Protein 2RJ2 (pdb70)

Foldseek 3Di:
DPDPQVVLVVLWDFQQPPQFCPVPCPQKPPWDAPFNGKDKDFPPVPALRDPPPPPVRTIWIFHEADKTKIKHKGFCVVSPCDLVCCAPVVFKKKKKKKKAFHLVFWKKKKKKKFFAAPVRHGQDIDIDPIDTHDNRGDMDMDMDIDGPSHHGGGMMMIMMIMHTPPSDRDGRIMIIGPIGITGHD

Solvent-accessible surface area: 9242 Å² total; per-residue (Å²): 75,96,104,80,121,81,95,7,52,149,110,102,83,56,15,9,152,11,35,14,1,84,84,92,45,109,22,18,52,95,48,74,97,11,34,59,2,19,84,40,36,125,36,99,78,105,56,66,83,60,19,91,182,53,122,82,3,116,53,12,0,0,0,0,40,78,44,0,70,0,0,9,74,7,56,0,75,80,61,30,2,158,80,114,14,0,35,120,80,35,4,13,0,8,2,48,0,45,16,2,4,81,93,75,10,31,5,53,1,36,2,21,0,80,0,14,15,104,120,137,78,83,66,20,93,44,54,38,26,121,39,80,8,30,155,83,11,27,23,83,71,38,50,55,61,9,107,121,22,20,98,22,0,21,43,0,48,0,44,2,2,0,37,6,66,50,143,113,178,14,81,42,0,0,34,0,0,33,0,9,0,44,0,57,61

Sequence (185 aa):
GSHMFYFLSKRRRNLLRNPCGEEDLEGWSDVEHGGDGWKVEELPGDGNVEFTQDDSVKKYFASSFEWCRKAQVIDLQAEGYWEELLDTTQPAIVVKDWYSGRTDAGSLYELTVRLLSENEDVLAEFATGQVAVPEDGSWMEISHTFIDYGPGVRFVRFEHGGQDSVYWKGWFGARVTNSSVWVEP

Nearest PDB structures (foldseek):
  2rj2-assembly1_A  TM=1.005E+00  e=7.811E-40  Mus musculus
  1umh-assembly1_A  TM=9.886E-01  e=1.968E-37  Mus musculus
  1umi-assembly1_A  TM=9.735E-01  e=2.559E-36  Mus musculus
  2e31-assembly1_A  TM=9.704E-01  e=2.868E-36  Mus musculus
  2e32-assembly2_C  TM=9.827E-01  e=1.307E-34  Mus musculus

B-factor: mean 22.88, std 12.19, range [11.51, 77.81]

CATH classification: 2.60.120.260

Secondary structure (DSSP, 8-state):
--SHHHHHHHH-----S-SSSTTTTTT-EEEEE-TT--EEEETTS-SS----S-TT--EEEE--SS-EEEEEEEETTTTT--HHIIIII--EEEEEEEEE--SSS-EEEEEEEEEEETT--EEEEEE--SEE--TT---EEEEEEE-S--TTEEEEEEEEEEEESS--SSS-S-EEEEEEEEEE-

InterPro domains:
  IPR001810 F-box domain [PF12937] (52-92)
  IPR001810 F-box domain [PS50181] (48-95)
  IPR007397 F-box associated (FBA) domain [PF04300] (118-295)
  IPR007397 F-box associated (FBA) domain [PS51114] (117-297)
  IPR007397 F-box associated (FBA) domain [SM01198] (114-297)
  IPR008979 Galactose-binding-like domain superfamily [SSF49785] (114-297)
  IPR036047 F-box-like domain superfamily [SSF81383] (43-138)
  IPR039752 F-box only protein [PTHR12125] (36-297)

GO terms:
  GO:0005829 cytosol (C, IDA)
  GO:0019005 SCF ubiquitin ligase complex (C, IDA)
  GO:0016567 protein ubiquitination (P, IDA)
  GO:0031146 SCF-dependent proteasomal ubiquitin-dependent protein catabolic process (P, IDA)
  GO:0006516 glycoprotein catabolic process (P, IDA)
  GO:0043197 dendritic spine (C, IDA)
  GO:0036503 ERAD pathway (P, IDA)
  GO:0001540 amyloid-beta binding (F, IDA)
  GO:0030246 carbohydrate binding (F, IDA)
  GO:0031396 regulation of protein ubiquitination (P, IDA)
  GO:0006511 ubiquitin-dependent protein catabolic process (P, IDA)
  GO:0005829 cytosol (C, TAS)
  GO:0005515 protein binding (F, IPI)
  GO:0098978 glutamatergic synapse (C, IDA)
  GO:0098978 glutamatergic synapse (C, IMP)
  GO:0099576 regulation of protein catabolic process at postsynapse, modulating synaptic transmission (P, IDA)
  GO:0099576 regulation of protein catabolic process at postsynapse, modulating synaptic transmission (P, IMP)

Radius of gyration: 17.06 Å; Cα contacts (8 Å, |Δi|>4): 489; chains: 1; bounding box: 38×51×31 Å

Structure (mmCIF, N/CA/C/O backbone):
data_2RJ2
#
_entry.id   2RJ2
#
_cell.length_a   61.760
_cell.length_b   61.760
_cell.length_c   115.000
_cell.angle_alpha   90.00
_cell.angle_beta   90.00
_cell.angle_gamma   120.00
#
_symmetry.space_group_name_H-M   'P 32 2 1'
#
loop_
_entity.id
_entity.type
_entity.pdbx_description
1 polymer 'F-box only protein 2'
2 non-polymer 'NICKEL (II) ION'
3 non-polymer 'CHLORIDE ION'
4 water water
#
loop_
_atom_site.group_PDB
_atom_site.id
_atom_site.type_symbol
_atom_site.label_atom_id
_atom_site.label_alt_id
_atom_site.label_comp_id
_atom_site.label_asym_id
_atom_site.label_entity_id
_atom_site.label_seq_id
_atom_site.pdbx_PDB_ins_code
_atom_site.Cartn_x
_atom_site.Cartn_y
_atom_site.Cartn_z
_atom_site.occupancy
_atom_site.B_iso_or_equiv
_atom_site.auth_seq_id
_atom_site.auth_comp_id
_atom_site.auth_asym_id
_atom_site.auth_atom_id
_atom_site.pdbx_PDB_model_num
ATOM 1 N N . GLY A 1 1 ? -22.628 32.274 -26.687 1.00 16.18 113 GLY A N 1
ATOM 2 C CA . GLY A 1 1 ? -21.821 31.894 -27.897 1.00 16.79 113 GLY A CA 1
ATOM 3 C C . GLY A 1 1 ? -20.338 31.924 -27.563 1.00 17.12 113 GLY A C 1
ATOM 4 O O . GLY A 1 1 ? -19.484 31.710 -28.424 1.00 17.54 113 GLY A O 1
ATOM 5 N N . SER A 1 2 ? -20.072 32.173 -26.288 1.00 17.18 114 SER A N 1
ATOM 6 C CA . SER A 1 2 ? -18.749 32.345 -25.697 1.00 17.16 114 SER A CA 1
ATOM 7 C C . SER A 1 2 ? -18.813 32.304 -24.173 1.00 16.29 114 SER A C 1
ATOM 8 O O . SER A 1 2 ? -17.821 32.256 -23.483 1.00 21.08 114 SER A O 1
ATOM 11 N N . HIS A 1 3 ? -20.019 32.312 -23.671 1.00 15.68 115 HIS A N 1
ATOM 12 C CA . HIS A 1 3 ? -20.222 32.264 -22.223 1.00 15.49 115 HIS A CA 1
ATOM 13 C C . HIS A 1 3 ? -20.358 30.854 -21.695 1.00 15.30 115 HIS A C 1
ATOM 14 O O . HIS A 1 3 ? -20.686 29.905 -22.432 1.00 14.74 115 HIS A O 1
ATOM 21 N N . MET A 1 4 ? -20.075 30.715 -20.408 1.00 14.87 116 MET A N 1
ATOM 22 C CA . MET A 1 4 ? -20.078 29.412 -19.760 1.00 14.80 116 MET A CA 1
ATOM 23 C C . MET A 1 4 ? -21.398 28.670 -19.936 1.00 13.88 116 MET A C 1
ATOM 24 O O . MET A 1 4 ? -21.409 27.463 -20.166 1.00 14.98 116 MET A O 1
ATOM 29 N N . PHE A 1 5 ? -22.512 29.392 -19.861 1.00 14.04 117 PHE A N 1
ATOM 30 C CA . PHE A 1 5 ? -23.820 28.743 -20.044 1.00 14.03 117 PHE A CA 1
ATOM 31 C C . PHE A 1 5 ? -23.897 28.017 -21.404 1.00 13.72 117 PHE A C 1
ATOM 32 O O . PHE A 1 5 ? -24.341 26.874 -21.477 1.00 13.05 117 PHE A O 1
ATOM 40 N N . TYR A 1 6 ? -23.415 28.689 -22.451 1.00 14.73 118 TYR A N 1
ATOM 41 C CA . TYR A 1 6 ? -23.362 28.126 -23.807 1.00 14.33 118 TYR A CA 1
ATOM 42 C C . TYR A 1 6 ? -22.473 26.866 -23.873 1.00 14.15 118 TYR A C 1
ATOM 43 O O . TYR A 1 6 ? -22.869 25.833 -24.438 1.00 13.15 118 TYR A O 1
ATOM 52 N N . PHE A 1 7 ? -21.270 26.957 -23.305 1.00 14.30 119 PHE A N 1
ATOM 53 C CA . PHE A 1 7 ? -20.355 25.811 -23.346 1.00 14.37 119 PHE A CA 1
ATOM 54 C C . PHE A 1 7 ? -20.847 24.608 -22.551 1.00 13.96 119 PHE A C 1
ATOM 55 O O . PHE A 1 7 ? -20.778 23.478 -23.035 1.00 13.52 119 PHE A O 1
ATOM 63 N N . LEU A 1 8 ? -21.316 24.842 -21.321 1.00 14.46 120 LEU A N 1
ATOM 64 C CA . LEU A 1 8 ? -21.885 23.754 -20.529 1.00 14.59 120 LEU A CA 1
ATOM 65 C C . LEU A 1 8 ? -23.087 23.115 -21.244 1.00 14.10 120 LEU A C 1
ATOM 66 O O . LEU A 1 8 ? -23.211 21.898 -21.297 1.00 13.95 120 LEU A O 1
ATOM 71 N N . SER A 1 9 ? -23.921 23.939 -21.879 1.00 13.73 121 SER A N 1
ATOM 72 C CA . SER A 1 9 ? -25.044 23.413 -22.675 1.00 14.07 121 SER A CA 1
ATOM 73 C C . SER A 1 9 ? -24.535 22.528 -23.820 1.00 14.21 121 SER A C 1
ATOM 74 O O . SER A 1 9 ? -25.081 21.437 -24.070 1.00 14.55 121 SER A O 1
ATOM 77 N N . LYS A 1 10 ? -23.468 22.976 -24.486 1.00 13.65 122 LYS A N 1
ATOM 78 C CA . LYS A 1 10 ? -22.946 22.279 -25.648 1.00 14.56 122 LYS A CA 1
ATOM 79 C C . LYS A 1 10 ? -22.272 20.957 -25.270 1.00 14.28 122 LYS A C 1
ATOM 80 O O . LYS A 1 10 ? -22.337 19.991 -26.030 1.00 15.08 122 LYS A O 1
ATOM 86 N N . ARG A 1 11 ? -21.666 20.912 -24.079 1.00 13.85 123 ARG A N 1
ATOM 87 C CA . ARG A 1 11 ? -20.904 19.748 -23.627 1.00 14.77 123 ARG A CA 1
ATOM 88 C C . ARG A 1 11 ? -21.770 18.770 -22.808 1.00 14.77 123 ARG A C 1
ATOM 89 O O . ARG A 1 11 ? -21.281 17.732 -22.320 1.00 15.38 123 ARG A O 1
ATOM 97 N N . ARG A 1 12 ? -23.056 19.094 -22.682 1.00 14.36 124 ARG A N 1
ATOM 98 C CA . ARG A 1 12 ? -23.960 18.214 -21.942 1.00 14.85 124 ARG A CA 1
ATOM 99 C C . ARG A 1 12 ? -24.060 16.889 -22.691 1.00 15.00 124 ARG A C 1
ATOM 100 O O . ARG A 1 12 ? -24.444 16.845 -23.872 1.00 15.09 124 ARG A O 1
ATOM 108 N N . ARG A 1 13 ? -23.710 15.808 -22.010 1.00 15.10 125 ARG A N 1
ATOM 109 C CA . ARG A 1 13 ? -23.820 14.470 -22.572 1.00 16.03 125 ARG A CA 1
ATOM 110 C C . ARG A 1 13 ? -23.874 13.439 -21.443 1.00 15.93 125 ARG A C 1
ATOM 111 O O . ARG A 1 13 ? -23.328 13.651 -20.347 1.00 15.24 125 ARG A O 1
ATOM 119 N N . ASN A 1 14 ? -24.532 12.321 -21.712 1.00 15.62 126 ASN A N 1
ATOM 120 C CA . ASN A 1 14 ? -24.585 11.249 -20.723 1.00 15.50 126 ASN A CA 1
ATOM 121 C C . ASN A 1 14 ? -23.176 10.761 -20.431 1.00 15.14 126 ASN A C 1
ATOM 122 O O . ASN A 1 14 ? -22.427 10.383 -21.356 1.00 15.85 126 ASN A O 1
ATOM 127 N N . LEU A 1 15 ? -22.811 10.762 -19.154 1.00 15.09 127 LEU A N 1
ATOM 128 C CA . LEU A 1 15 ? -21.483 10.329 -18.721 1.00 14.75 127 LEU A CA 1
ATOM 129 C C . LEU A 1 15 ? -21.439 8.859 -18.276 1.00 15.30 127 LEU A C 1
ATOM 130 O O . LEU A 1 15 ? -20.355 8.309 -18.010 1.00 15.41 127 LEU A O 1
ATOM 135 N N . LEU A 1 16 ? -22.613 8.233 -18.175 1.00 15.59 128 LEU A N 1
ATOM 136 C CA . LEU A 1 16 ? -22.683 6.798 -17.895 1.00 16.58 128 LEU A CA 1
ATOM 137 C C . LEU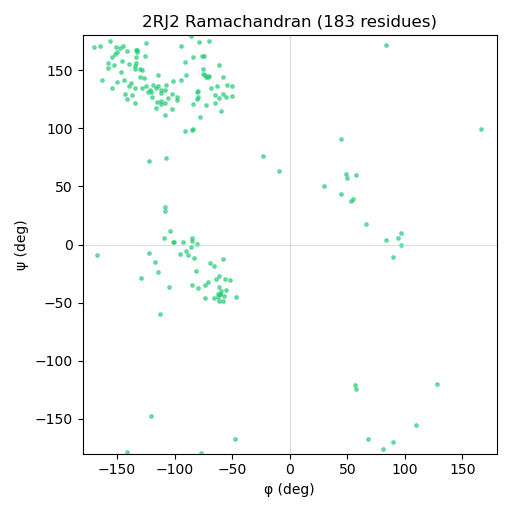 A 1 16 ? -22.446 5.964 -19.156 1.00 17.21 128 LEU A C 1
ATOM 138 O O . LEU A 1 16 ? -23.062 6.224 -20.191 1.00 18.42 128 LEU A O 1
ATOM 143 N N . ARG A 1 17 ? -21.561 4.976 -19.034 1.00 17.86 129 ARG A N 1
ATOM 144 C CA . ARG A 1 17 ? -21.311 3.966 -20.066 1.00 19.89 129 ARG A CA 1
ATOM 145 C C . ARG A 1 17 ? -22.431 2.934 -20.122 1.00 19.58 129 ARG A C 1
ATOM 146 O O . ARG A 1 17 ? -23.012 2.597 -19.083 1.00 19.25 129 ARG A O 1
ATOM 154 N N . ASN A 1 18 ? -22.724 2.427 -21.328 1.00 19.08 130 ASN A N 1
ATOM 155 C CA . ASN A 1 18 ? -23.574 1.240 -21.476 1.00 19.22 130 ASN A CA 1
ATOM 156 C C . ASN A 1 18 ? -24.899 1.347 -20.668 1.00 19.46 130 ASN A C 1
ATOM 157 O O . ASN A 1 18 ? -25.163 0.489 -19.810 1.00 19.61 130 ASN A O 1
ATOM 162 N N . PRO A 1 19 ? -25.718 2.394 -20.920 1.00 19.72 131 PRO A N 1
ATOM 163 C CA . PRO A 1 19 ? -26.907 2.591 -20.061 1.00 19.69 131 PRO A CA 1
ATOM 164 C C . PRO A 1 19 ? -28.018 1.556 -20.214 1.00 20.03 131 PRO A C 1
ATOM 165 O O . PRO A 1 19 ? -28.921 1.515 -19.361 1.00 19.20 131 PRO A O 1
ATOM 169 N N . CYS A 1 20 ? -27.985 0.774 -21.303 1.00 20.14 132 CYS A N 1
ATOM 170 C CA . CYS A 1 20 ? -29.115 -0.096 -21.678 1.00 20.72 132 CYS A CA 1
ATOM 171 C C . CYS A 1 20 ? -28.793 -1.592 -21.805 1.00 21.14 132 CYS A C 1
ATOM 172 O O . CYS A 1 20 ? -29.707 -2.403 -21.989 1.00 21.63 132 CYS A O 1
ATOM 175 N N . GLY A 1 21 ? -27.514 -1.947 -21.723 1.00 21.23 133 GLY A N 1
ATOM 176 C CA . GLY A 1 21 ? -27.081 -3.344 -21.788 1.00 22.07 133 GLY A CA 1
ATOM 177 C C . GLY A 1 21 ? -26.632 -3.780 -23.172 1.00 22.79 133 GLY A C 1
ATOM 178 O O . GLY A 1 21 ? -26.412 -4.977 -23.414 1.00 22.78 133 GLY A O 1
ATOM 179 N N . GLU A 1 22 ? -26.486 -2.815 -24.085 1.00 23.16 134 GLU A N 1
ATOM 180 C CA . GLU A 1 22 ? -25.926 -3.117 -25.414 1.00 24.20 134 GLU A CA 1
ATOM 181 C C . GLU A 1 22 ? -24.539 -3.767 -25.306 1.00 24.33 134 GLU A C 1
ATOM 182 O O . GLU A 1 22 ? -24.155 -4.572 -26.165 1.00 24.75 134 GLU A O 1
ATOM 188 N N . GLU A 1 23 ? -23.805 -3.424 -24.253 1.00 24.23 135 GLU A N 1
ATOM 189 C CA . GLU A 1 23 ? -22.498 -4.014 -23.977 1.00 25.02 135 GLU A CA 1
ATOM 190 C C . GLU A 1 23 ? -22.564 -4.950 -22.773 1.00 24.60 135 GLU A C 1
ATOM 191 O O . GLU A 1 23 ? -21.591 -5.103 -22.031 1.00 24.03 135 GLU A O 1
ATOM 197 N N . ASP A 1 24 ? -23.716 -5.594 -22.601 1.00 25.12 136 ASP A N 1
ATOM 198 C CA . ASP A 1 24 ? -23.952 -6.485 -21.457 1.00 25.90 136 ASP A CA 1
ATOM 199 C C . ASP A 1 24 ? -23.729 -5.726 -20.151 1.00 25.10 136 ASP A C 1
ATOM 200 O O . ASP A 1 24 ? -24.379 -4.714 -19.931 1.00 24.94 136 ASP A O 1
ATOM 205 N N . LEU A 1 25 ? -22.807 -6.183 -19.311 1.00 24.79 137 LEU A N 1
ATOM 206 C CA . LEU A 1 25 ? -22.540 -5.493 -18.043 1.00 24.77 137 LEU A CA 1
ATOM 207 C C . LEU A 1 25 ? -21.242 -4.675 -18.066 1.00 24.88 137 LEU A C 1
ATOM 208 O O . LEU A 1 25 ? -20.755 -4.224 -17.021 1.00 24.34 137 LEU A O 1
ATOM 213 N N . GLU A 1 26 ? -20.681 -4.502 -19.260 1.00 24.53 138 GLU A N 1
ATOM 214 C CA . GLU A 1 26 ? -19.433 -3.763 -19.406 1.00 25.76 138 GLU A CA 1
ATOM 215 C C . GLU A 1 26 ? -19.641 -2.318 -18.967 1.00 24.26 138 GLU A C 1
ATOM 216 O O . GLU A 1 26 ? -20.667 -1.695 -19.284 1.00 23.73 138 GLU A O 1
ATOM 222 N N . GLY A 1 27 ? -18.677 -1.800 -18.218 1.00 24.01 139 GLY A N 1
ATOM 223 C CA . GLY A 1 27 ? -18.753 -0.424 -17.735 1.00 23.20 139 GLY A CA 1
ATOM 224 C C . GLY A 1 27 ? -19.441 -0.300 -16.392 1.00 22.87 139 GLY A C 1
ATOM 225 O O . GLY A 1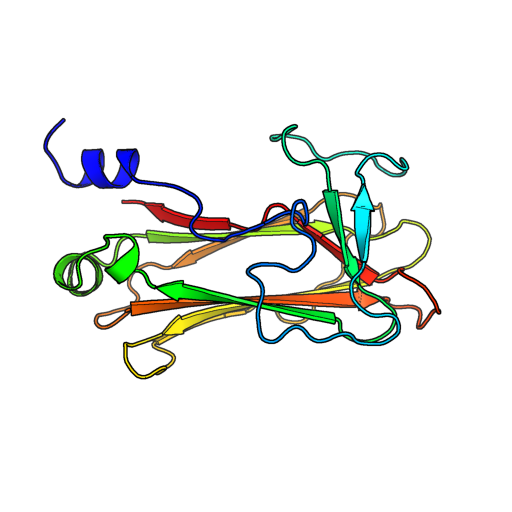 27 ? -19.432 0.768 -15.774 1.00 23.30 139 GLY A O 1
ATOM 226 N N . TRP A 1 28 ? -20.064 -1.384 -15.948 1.00 21.97 140 TRP A N 1
ATOM 227 C CA . TRP A 1 28 ? -20.730 -1.395 -14.645 1.00 21.27 140 TRP A CA 1
ATOM 228 C C . TRP A 1 28 ? -19.849 -2.102 -13.628 1.00 21.88 140 TRP A C 1
ATOM 229 O O . TRP A 1 28 ? -19.191 -3.102 -13.959 1.00 22.31 140 TRP A O 1
ATOM 240 N N . SER A 1 29 ? -19.819 -1.575 -12.404 1.00 21.27 141 SER A N 1
ATOM 241 C CA . SER A 1 29 ? -18.973 -2.105 -11.337 1.00 21.99 141 SER A CA 1
ATOM 242 C C . SER A 1 29 ? -19.805 -2.454 -10.102 1.00 21.94 141 SER A C 1
ATOM 243 O O . SER A 1 29 ? -21.004 -2.139 -10.041 1.00 21.60 141 SER A O 1
ATOM 246 N N . ASP A 1 30 ? -19.164 -3.082 -9.112 1.00 21.79 142 ASP A N 1
ATOM 247 C CA . ASP A 1 30 ? -19.846 -3.581 -7.914 1.00 22.92 142 ASP A CA 1
ATOM 248 C C . ASP A 1 30 ? -21.137 -4.289 -8.316 1.00 23.00 142 ASP A C 1
ATOM 249 O O . ASP A 1 30 ? -22.192 -4.065 -7.717 1.00 22.94 142 ASP A O 1
ATOM 254 N N . VAL A 1 31 ? -21.041 -5.098 -9.371 1.00 22.30 143 VAL A N 1
ATOM 255 C CA . VAL A 1 31 ? -22.209 -5.798 -9.908 1.00 22.80 143 VAL A CA 1
ATOM 256 C C . VAL A 1 31 ? -22.587 -6.920 -8.951 1.00 22.82 143 VAL A C 1
ATOM 257 O O . VAL A 1 31 ? -21.767 -7.813 -8.673 1.00 23.49 143 VAL A O 1
ATOM 261 N N . GLU A 1 32 ? -23.812 -6.859 -8.435 1.00 22.52 144 GLU A N 1
ATOM 262 C CA . GLU A 1 32 ? -24.323 -7.879 -7.520 1.00 22.50 144 GLU A CA 1
ATOM 263 C C . GLU A 1 32 ? -25.438 -8.673 -8.183 1.00 21.90 144 GLU A C 1
ATOM 264 O O . GLU A 1 32 ? -26.438 -8.108 -8.626 1.00 20.83 144 GLU A O 1
ATOM 270 N N . HIS A 1 33 ? -25.246 -9.984 -8.222 1.00 22.25 145 HIS A N 1
ATOM 271 C CA . HIS A 1 33 ? -26.123 -10.895 -8.935 1.00 22.03 145 HIS A CA 1
ATOM 272 C C . HIS A 1 33 ? -27.003 -11.739 -7.982 1.00 22.40 145 HIS A C 1
ATOM 273 O O . HIS A 1 33 ? -26.753 -12.933 -7.790 1.00 23.83 145 HIS A O 1
ATOM 280 N N . GLY A 1 34 ? -28.027 -11.118 -7.400 1.00 21.31 146 GLY A N 1
ATOM 281 C CA . GLY A 1 34 ? -28.953 -11.804 -6.482 1.00 20.10 146 GLY A CA 1
ATOM 282 C C . GLY A 1 34 ? -29.809 -12.789 -7.252 1.00 19.58 146 GLY A C 1
ATOM 283 O O . GLY A 1 34 ? -30.175 -12.543 -8.418 1.00 18.36 146 GLY A O 1
ATOM 284 N N . GLY A 1 35 ? -30.128 -13.914 -6.618 1.00 18.79 147 GLY A N 1
ATOM 285 C CA . GLY A 1 35 ? -30.909 -14.946 -7.310 1.00 18.99 147 GLY A CA 1
ATOM 286 C C . GLY A 1 35 ? -30.228 -15.423 -8.586 1.00 19.03 147 GLY A C 1
ATOM 287 O O . GLY A 1 35 ? -29.068 -15.845 -8.559 1.00 20.01 147 GLY A O 1
ATOM 288 N N . ASP A 1 36 ? -30.931 -15.331 -9.704 1.00 19.10 148 ASP A N 1
ATOM 289 C CA . ASP A 1 36 ? -30.367 -15.723 -11.006 1.00 19.86 148 ASP A CA 1
ATOM 290 C C . ASP A 1 36 ? -29.564 -14.604 -11.673 1.00 19.35 148 ASP A C 1
ATOM 291 O O . ASP A 1 36 ? -29.082 -14.753 -12.804 1.00 19.58 148 ASP A O 1
ATOM 296 N N . GLY A 1 37 ? -29.445 -13.490 -10.968 1.00 19.24 149 GLY A N 1
ATOM 297 C CA . GLY A 1 37 ? -28.600 -12.381 -11.410 1.00 18.63 149 GLY A CA 1
ATOM 298 C C . GLY A 1 37 ? -29.230 -11.479 -12.446 1.00 18.31 149 GLY A C 1
ATOM 299 O O . GLY A 1 37 ? -30.395 -11.639 -12.828 1.00 17.44 149 GLY A O 1
ATOM 300 N N . TRP A 1 38 ? -28.443 -10.515 -12.924 1.00 17.64 150 TRP A N 1
ATOM 301 C CA . TRP A 1 38 ? -28.893 -9.641 -13.985 1.00 17.62 150 TRP A CA 1
ATOM 302 C C . TRP A 1 38 ? -28.929 -10.359 -15.320 1.00 17.76 150 TRP A C 1
ATOM 303 O O . TRP A 1 38 ? -28.074 -11.206 -15.599 1.00 18.62 150 TRP A O 1
ATOM 314 N N . LYS A 1 39 ? -29.902 -9.985 -16.138 1.00 18.18 151 LYS A N 1
ATOM 315 C CA . LYS A 1 39 ? -30.048 -10.505 -17.491 1.00 19.86 151 LYS A CA 1
ATOM 316 C C . LYS A 1 39 ? -30.493 -9.380 -18.418 1.00 20.02 151 LYS A C 1
ATOM 317 O O . LYS A 1 39 ? -31.512 -8.736 -18.170 1.00 20.13 151 LYS A O 1
ATOM 323 N N . VAL A 1 40 ? -29.736 -9.170 -19.494 1.00 20.44 152 VAL A N 1
ATOM 324 C CA . VAL A 1 40 ? -30.107 -8.205 -20.510 1.00 21.75 152 VAL A CA 1
ATOM 325 C C . VAL A 1 40 ? -31.158 -8.834 -21.419 1.00 22.91 152 VAL A C 1
ATOM 326 O O . VAL A 1 40 ? -30.966 -9.949 -21.937 1.00 21.98 152 VAL A O 1
ATOM 330 N N . GLU A 1 41 ? -32.273 -8.136 -21.581 1.00 24.01 153 GLU A N 1
ATOM 331 C CA . GLU A 1 41 ? -33.345 -8.594 -22.475 1.00 26.18 153 GLU A CA 1
ATOM 332 C C . GLU A 1 41 ? -33.676 -7.503 -23.486 1.00 27.94 153 GLU A C 1
ATOM 333 O O . GLU A 1 41 ? -33.310 -6.336 -23.305 1.00 27.36 153 GLU A O 1
ATOM 339 N N . GLU A 1 42 ? -34.345 -7.882 -24.572 1.00 30.62 154 GLU A N 1
ATOM 340 C CA . GLU A 1 42 ? -34.699 -6.917 -25.605 1.00 33.66 154 GLU A CA 1
ATOM 341 C C . GLU A 1 42 ? -36.042 -6.297 -25.326 1.00 35.66 154 GLU A C 1
ATOM 342 O O . GLU A 1 42 ? -36.941 -6.953 -24.793 1.00 35.73 154 GLU A O 1
ATOM 348 N N . LEU A 1 43 ? -36.194 -5.027 -25.687 1.00 38.65 155 LEU A N 1
ATOM 349 C CA . LEU A 1 43 ? -37.515 -4.417 -25.779 1.00 42.03 155 LEU A CA 1
ATOM 350 C C . LEU A 1 43 ? -38.480 -5.316 -26.546 1.00 44.85 155 LEU A C 1
ATOM 351 O O . LEU A 1 43 ? -38.189 -6.487 -26.791 1.00 44.97 155 LEU A O 1
ATOM 356 N N . PRO A 1 44 ? -39.627 -4.761 -26.924 1.00 47.68 156 PRO A N 1
ATOM 357 C CA . PRO A 1 44 ? -40.804 -5.569 -27.259 1.00 49.97 156 PRO A CA 1
ATOM 358 C C . PRO A 1 44 ? -40.825 -7.086 -27.425 1.00 52.29 156 PRO A C 1
ATOM 359 O O . PRO A 1 44 ? -41.189 -7.586 -28.490 1.00 52.93 156 PRO A O 1
ATOM 363 N N . GLY A 1 45 ? -40.539 -7.831 -26.360 1.00 54.54 157 GLY A N 1
ATOM 364 C CA . GLY A 1 45 ? -41.248 -9.081 -26.105 1.00 56.86 157 GLY A CA 1
ATOM 365 C C . GLY A 1 45 ? -42.748 -8.866 -25.981 1.00 59.11 157 GLY A C 1
ATOM 366 O O . GLY A 1 45 ? -43.549 -9.801 -25.994 1.00 77.81 157 GLY A O 1
ATOM 367 N N . ASP A 1 46 ? -43.099 -7.595 -25.859 1.00 61.44 158 ASP A N 1
ATOM 368 C CA . ASP A 1 46 ? -44.466 -7.074 -25.729 1.00 63.14 158 ASP A CA 1
ATOM 369 C C . ASP A 1 46 ? -44.864 -7.003 -24.240 1.00 64.09 158 ASP A C 1
ATOM 370 O O . ASP A 1 46 ? -44.016 -7.151 -23.350 1.00 64.30 158 ASP A O 1
ATOM 375 N N . GLY A 1 47 ? -46.149 -6.744 -23.988 1.00 65.09 159 GLY A N 1
ATOM 376 C CA . GLY A 1 47 ? -46.669 -6.505 -22.639 1.00 66.23 159 GLY A CA 1
ATOM 377 C C . GLY A 1 47 ? -47.466 -5.211 -22.597 1.00 67.02 159 GLY A C 1
ATOM 378 O O . GLY A 1 47 ? -48.467 -5.068 -23.307 1.00 67.08 159 GLY A O 1
ATOM 379 N N . ASN A 1 48 ? -47.024 -4.268 -21.765 1.00 67.79 160 ASN A N 1
ATOM 380 C CA . ASN A 1 48 ? -47.596 -2.915 -21.748 1.00 68.48 160 ASN A CA 1
ATOM 381 C C . ASN A 1 48 ? -47.136 -2.130 -22.981 1.00 68.76 160 ASN A C 1
ATOM 382 O O . ASN A 1 48 ? -47.907 -1.345 -23.553 1.00 68.82 160 ASN A O 1
ATOM 387 N N . VAL A 1 49 ? -45.888 -2.396 -23.388 1.00 69.00 161 VAL A N 1
ATOM 388 C CA . VAL A 1 49 ? -45.175 -1.711 -24.494 1.00 69.12 161 VAL A CA 1
ATOM 389 C C . VAL A 1 49 ? -45.302 -0.181 -24.525 1.00 68.95 161 VAL A C 1
ATOM 390 O O . VAL A 1 49 ? -46.223 0.378 -25.137 1.00 69.08 161 VAL A O 1
ATOM 394 N N . GLU A 1 50 ? -44.361 0.482 -23.858 1.00 68.54 162 GLU A N 1
ATOM 395 C CA . GLU A 1 50 ? -44.308 1.934 -23.881 1.00 68.02 162 GLU A CA 1
ATOM 396 C C . GLU A 1 50 ? -43.070 2.467 -24.606 1.00 67.30 162 GLU A C 1
ATOM 397 O O . GLU A 1 50 ? -43.200 3.166 -25.617 1.00 67.41 162 GLU A O 1
ATOM 403 N N . PHE A 1 51 ? -41.885 2.098 -24.109 1.00 66.13 163 PHE A N 1
ATOM 404 C CA . PHE A 1 51 ? -40.717 3.005 -24.138 1.00 64.90 163 PHE A CA 1
ATOM 405 C C . PHE A 1 51 ? -40.703 4.127 -25.188 1.00 64.22 163 PHE A C 1
ATOM 406 O O . PHE A 1 51 ? -39.993 4.061 -26.203 1.00 64.05 163 PHE A O 1
ATOM 414 N N . THR A 1 52 ? -41.491 5.158 -24.892 1.00 63.23 164 THR A N 1
ATOM 415 C CA . THR A 1 52 ? -41.569 6.373 -25.692 1.00 62.34 164 THR A CA 1
ATOM 416 C C . THR A 1 52 ? -40.470 7.371 -25.290 1.00 61.51 164 THR A C 1
ATOM 417 O O . THR A 1 52 ? -39.680 7.107 -24.377 1.00 61.50 164 THR A O 1
ATOM 421 N N . GLN A 1 53 ? -40.456 8.517 -25.971 1.00 60.34 165 GLN A N 1
ATOM 422 C CA . GLN A 1 53 ? -39.312 9.452 -26.028 1.00 58.99 165 GLN A CA 1
ATOM 423 C C . GLN A 1 53 ? -37.913 8.823 -25.887 1.00 57.79 165 GLN A C 1
ATOM 424 O O . GLN A 1 53 ? -37.095 9.271 -25.078 1.00 57.71 165 GLN A O 1
ATOM 430 N N . ASP A 1 54 ? -37.654 7.787 -26.679 1.00 56.18 166 ASP A N 1
ATOM 431 C CA . ASP A 1 54 ? -36.300 7.484 -27.126 1.00 54.68 166 ASP A CA 1
ATOM 432 C C . ASP A 1 54 ? -36.220 6.086 -27.731 1.00 53.29 166 ASP A C 1
ATOM 433 O O . ASP A 1 54 ? -36.132 5.092 -27.011 1.00 61.92 166 ASP A O 1
ATOM 438 N N . ASP A 1 55 ? -36.250 6.019 -29.058 1.00 51.35 167 ASP A N 1
ATOM 439 C CA . ASP A 1 55 ? -36.382 4.747 -29.758 1.00 49.72 167 ASP A CA 1
ATOM 440 C C . ASP A 1 55 ? -35.030 4.057 -29.907 1.00 47.91 167 ASP A C 1
ATOM 441 O O . ASP A 1 55 ? -34.958 2.885 -30.278 1.00 48.20 167 ASP A O 1
ATOM 446 N N . SER A 1 56 ? -33.961 4.791 -29.616 1.00 45.57 168 SER A N 1
ATOM 447 C CA . SER A 1 56 ? -32.617 4.208 -29.560 1.00 43.05 168 SER A CA 1
ATOM 448 C C . SER A 1 56 ? -32.480 3.196 -28.412 1.00 40.98 168 SER A C 1
ATOM 449 O O . SER A 1 56 ? -31.551 2.380 -28.400 1.00 40.51 168 SER A O 1
ATOM 452 N N . VAL A 1 57 ? -33.400 3.269 -27.448 1.00 38.34 169 VAL A N 1
ATOM 453 C CA . VAL A 1 57 ? -33.430 2.336 -26.313 1.00 35.54 169 VAL A CA 1
ATOM 454 C C . VAL A 1 57 ? -34.043 1.012 -26.778 1.00 33.94 169 VAL A C 1
ATOM 455 O O . VAL A 1 57 ? -35.246 0.939 -27.052 1.00 33.47 169 VAL A O 1
ATOM 459 N N . LYS A 1 58 ? -33.200 -0.017 -26.864 1.00 31.71 170 LYS A N 1
ATOM 460 C CA . LYS A 1 58 ? -33.571 -1.315 -27.443 1.00 30.30 170 LYS A CA 1
ATOM 461 C C . LYS A 1 58 ? -33.561 -2.455 -26.429 1.00 28.44 170 LYS A C 1
ATOM 462 O O . LYS A 1 58 ? -34.185 -3.492 -26.657 1.00 27.86 170 LYS A O 1
ATOM 468 N N . LYS A 1 59 ? -32.798 -2.276 -25.349 1.00 25.49 171 LYS A N 1
ATOM 469 C CA . LYS A 1 59 ? -32.585 -3.322 -24.353 1.00 23.44 171 LYS A CA 1
ATOM 470 C C . LYS A 1 59 ? -32.770 -2.738 -22.950 1.00 21.82 171 LYS A C 1
ATOM 471 O O . LYS A 1 59 ? -32.888 -1.523 -22.791 1.00 20.02 171 LYS A O 1
ATOM 477 N N . TYR A 1 60 ? -32.857 -3.625 -21.961 1.00 20.64 172 TYR A N 1
ATOM 478 C CA . TYR A 1 60 ? -32.941 -3.242 -20.548 1.00 19.03 172 TYR A CA 1
ATOM 479 C C . TYR A 1 60 ? -32.288 -4.356 -19.732 1.00 18.31 172 TYR A C 1
ATOM 480 O O . TYR A 1 60 ? -32.074 -5.472 -20.230 1.00 18.15 172 TYR A O 1
ATOM 489 N N . PHE A 1 61 ? -31.994 -4.066 -18.469 1.00 16.83 173 PHE A N 1
ATOM 490 C CA . PHE A 1 61 ? -31.421 -5.050 -17.569 1.00 16.10 173 PHE A CA 1
ATOM 491 C C . PHE A 1 61 ? -32.551 -5.536 -16.678 1.00 16.11 173 PHE A C 1
ATOM 492 O O . PHE A 1 61 ? -33.243 -4.721 -16.088 1.00 15.99 173 PHE A O 1
ATOM 500 N N . ALA A 1 62 ? -32.710 -6.852 -16.571 1.00 15.46 174 ALA A N 1
ATOM 501 C CA . ALA A 1 62 ? -33.743 -7.431 -15.702 1.00 15.24 174 ALA A CA 1
ATOM 502 C C . ALA A 1 62 ? -33.129 -8.090 -14.473 1.00 14.85 174 ALA A C 1
ATOM 503 O O . ALA A 1 62 ? -32.166 -8.859 -14.573 1.00 14.80 174 ALA A O 1
ATOM 505 N N . SER A 1 63 ? -33.696 -7.782 -13.309 1.00 14.02 175 SER A N 1
ATOM 506 C CA . SER A 1 63 ? -33.272 -8.359 -12.042 1.00 13.66 175 SER A CA 1
ATOM 507 C C . SER A 1 63 ? -34.107 -9.598 -11.661 1.00 13.90 175 SER A C 1
ATOM 508 O O . SER A 1 63 ? -35.098 -9.903 -12.308 1.00 14.11 175 SER A O 1
ATOM 511 N N . SER A 1 64 ? -33.676 -10.293 -10.618 1.00 14.18 176 SER A N 1
ATOM 512 C CA . SER A 1 64 ? -34.203 -11.628 -10.300 1.00 14.16 176 SER A CA 1
ATOM 513 C C . SER A 1 64 ? -34.843 -11.646 -8.894 1.00 13.64 176 SER A C 1
ATOM 514 O O . SER A 1 64 ? -35.424 -10.631 -8.448 1.00 14.36 176 SER A O 1
ATOM 517 N N . PHE A 1 65 ? -34.761 -12.784 -8.205 1.00 13.38 177 PHE A N 1
ATOM 518 C CA . PHE A 1 65 ? -35.581 -13.006 -7.005 1.00 14.47 177 PHE A CA 1
ATOM 519 C C . PHE A 1 65 ? -34.904 -12.555 -5.700 1.00 14.93 177 PHE A C 1
ATOM 520 O O . PHE A 1 65 ? -35.513 -12.611 -4.628 1.00 15.23 177 PHE A O 1
ATOM 528 N N . GLU A 1 66 ? -33.646 -12.134 -5.798 1.00 15.33 178 GLU A N 1
ATOM 529 C CA . GLU A 1 66 ? -32.988 -11.385 -4.709 1.00 16.43 178 GLU A CA 1
ATOM 530 C C . GLU A 1 66 ? -32.305 -10.172 -5.343 1.00 16.39 178 GLU A C 1
ATOM 531 O O . GLU A 1 66 ? -32.158 -10.115 -6.573 1.00 16.61 178 GLU A O 1
ATOM 537 N N . TRP A 1 67 ? -31.876 -9.225 -4.523 1.00 17.36 179 TRP A N 1
ATOM 538 C CA . TRP A 1 67 ? -31.343 -7.957 -5.067 1.00 17.38 179 TRP A CA 1
ATOM 539 C C . TRP A 1 67 ? -30.287 -8.146 -6.133 1.00 17.40 179 TRP A C 1
ATOM 540 O O . TRP A 1 67 ? -29.294 -8.853 -5.931 1.00 17.48 179 TRP A O 1
ATOM 551 N N . CYS A 1 68 ? -30.498 -7.484 -7.265 1.00 17.00 180 CYS A N 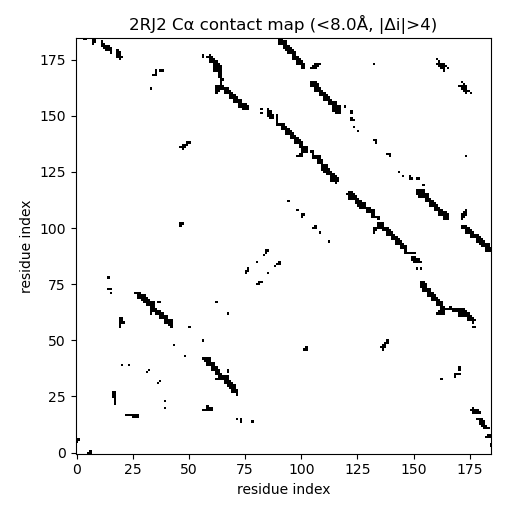1
ATOM 552 C CA . CYS A 1 68 ? -29.450 -7.295 -8.238 1.00 16.84 180 CYS A CA 1
ATOM 553 C C . CYS A 1 68 ? -29.144 -5.804 -8.213 1.00 16.55 180 CYS A C 1
ATOM 554 O O . CYS A 1 68 ? -30.045 -4.986 -8.234 1.00 16.91 180 CYS A O 1
ATOM 557 N N . ARG A 1 69 ? -27.868 -5.483 -8.101 1.00 16.87 181 ARG A N 1
ATOM 558 C CA . ARG A 1 69 ? -27.418 -4.093 -8.067 1.00 16.54 181 ARG A CA 1
ATOM 559 C C . ARG A 1 69 ? -26.245 -3.932 -9.008 1.00 16.29 181 ARG A C 1
ATOM 560 O O . ARG A 1 69 ? -25.535 -4.888 -9.307 1.00 17.51 181 ARG A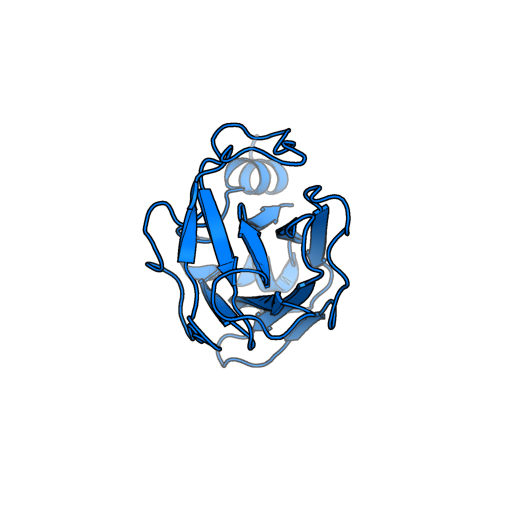 O 1
ATOM 568 N N . LYS A 1 70 ? -26.038 -2.706 -9.453 1.00 15.56 182 LYS A N 1
ATOM 569 C CA . LYS A 1 70 ? -24.852 -2.361 -10.205 1.00 15.11 182 LYS A CA 1
ATOM 570 C C . LYS A 1 70 ? -24.622 -0.861 -10.096 1.00 15.28 182 LYS A C 1
ATOM 571 O O . LYS A 1 70 ? -25.555 -0.089 -9.841 1.00 14.57 182 LYS A O 1
ATOM 577 N N . ALA A 1 71 ? -23.373 -0.461 -10.284 1.00 15.65 183 ALA A N 1
ATOM 578 C CA . ALA A 1 71 ? -22.999 0.925 -10.094 1.00 16.58 183 ALA A CA 1
ATOM 579 C C . ALA A 1 71 ? -21.998 1.392 -11.136 1.00 17.07 183 ALA A C 1
ATOM 580 O O . ALA A 1 71 ? -21.397 0.592 -11.861 1.00 16.71 183 ALA A O 1
ATOM 582 N N . GLN A 1 72 ? -21.832 2.707 -11.202 1.00 17.13 184 GLN A N 1
ATOM 583 C CA . GLN A 1 72 ? -20.785 3.312 -12.009 1.00 17.62 184 GLN A CA 1
ATOM 584 C C . GLN A 1 72 ? -20.296 4.524 -11.246 1.00 17.11 184 GLN A C 1
ATOM 585 O O . GLN A 1 72 ? -21.096 5.226 -10.649 1.00 17.23 184 GLN A O 1
ATOM 591 N N . VAL A 1 73 ? -18.988 4.761 -11.282 1.00 16.58 185 VAL A N 1
ATOM 592 C CA . VAL A 1 73 ? -18.429 5.966 -10.691 1.00 17.01 185 VAL A CA 1
ATOM 593 C C . VAL A 1 73 ? -17.899 6.826 -11.828 1.00 16.47 185 VAL A C 1
ATOM 594 O O . VAL A 1 73 ? -17.037 6.376 -12.593 1.00 18.70 185 VAL A O 1
ATOM 598 N N . ILE A 1 74 ? -18.431 8.034 -11.937 1.00 15.79 186 ILE A N 1
ATOM 599 C CA . ILE A 1 74 ? -18.065 8.967 -12.998 1.00 15.02 186 ILE A CA 1
ATOM 600 C C . ILE A 1 74 ? -17.031 9.958 -12.495 1.00 15.27 186 ILE A C 1
ATOM 601 O O . ILE A 1 74 ? -17.238 10.603 -11.462 1.00 14.71 186 ILE A O 1
ATOM 606 N N . ASP A 1 75 ? -15.918 10.069 -13.221 1.00 15.39 187 ASP A N 1
ATOM 607 C CA . ASP A 1 75 ? -14.847 11.004 -12.871 1.00 15.26 187 ASP A CA 1
ATOM 608 C C . ASP A 1 75 ? -15.110 12.325 -13.590 1.00 15.47 187 ASP A C 1
ATOM 609 O O . ASP A 1 75 ? -14.780 12.489 -14.775 1.00 15.01 187 ASP A O 1
ATOM 614 N N . LEU A 1 76 ? -15.704 13.271 -12.868 1.00 15.46 188 LEU A N 1
ATOM 615 C CA . LEU A 1 76 ? -16.141 14.534 -13.471 1.00 15.39 188 LEU A CA 1
ATOM 616 C C . LEU A 1 76 ? -14.969 15.337 -14.048 1.00 16.50 188 LEU A C 1
ATOM 617 O O . LEU A 1 76 ? -15.087 15.889 -15.141 1.00 15.51 188 LEU A O 1
ATOM 622 N N . GLN A 1 77 ? -13.858 15.395 -13.321 1.00 17.18 189 GLN A N 1
ATOM 623 C CA . GLN A 1 77 ? -12.673 16.101 -13.797 1.00 19.32 189 GLN A CA 1
ATOM 624 C C . GLN A 1 77 ? -12.153 15.497 -15.099 1.00 18.12 189 GLN A C 1
ATOM 625 O O . GLN A 1 77 ? -11.778 16.217 -16.024 1.00 17.52 189 GLN A O 1
ATOM 631 N N . ALA A 1 78 ? -12.135 14.170 -15.159 1.00 17.18 190 ALA A N 1
ATOM 632 C CA . ALA A 1 78 ? -11.666 13.440 -16.357 1.00 17.73 190 ALA A CA 1
ATOM 633 C C . ALA A 1 78 ? -12.546 13.708 -17.570 1.00 17.77 190 ALA A C 1
ATOM 634 O O . ALA A 1 78 ? -12.065 13.665 -18.711 1.00 19.22 190 ALA A O 1
ATOM 636 N N . GLU A 1 79 ? -13.823 13.986 -17.322 1.00 16.95 191 GLU A N 1
ATOM 637 C CA . GLU A 1 79 ? -14.782 14.353 -18.378 1.00 16.80 191 GLU A CA 1
ATOM 638 C C . GLU A 1 79 ? -14.740 15.849 -18.723 1.00 16.86 191 GLU A C 1
ATOM 639 O O . GLU A 1 79 ? -15.579 16.341 -19.498 1.00 17.48 191 GLU A O 1
ATOM 645 N N . GLY A 1 80 ? -13.796 16.568 -18.127 1.00 16.30 192 GLY A N 1
ATOM 646 C CA . GLY A 1 80 ? -13.576 17.989 -18.436 1.00 15.56 192 GLY A CA 1
ATOM 647 C C . GLY A 1 80 ? -14.259 19.025 -17.570 1.00 15.37 192 GLY A C 1
ATOM 648 O O . GLY A 1 80 ? -14.186 20.230 -17.857 1.00 15.12 192 GLY A O 1
ATOM 649 N N . TYR A 1 81 ? -14.928 18.589 -16.496 1.00 14.21 193 TYR A N 1
ATOM 650 C CA . TYR A 1 81 ? -15.546 19.539 -15.578 1.00 13.70 193 TYR A CA 1
ATOM 651 C C . TYR A 1 81 ? -14.528 20.001 -14.564 1.00 14.41 193 TYR A C 1
ATOM 652 O O . TYR A 1 81 ? -14.234 19.309 -13.572 1.00 14.97 193 TYR A O 1
ATOM 661 N N . TRP A 1 82 ? -13.972 21.179 -14.855 1.00 14.33 194 TRP A N 1
ATOM 662 C CA . TRP A 1 82 ? -12.884 21.768 -14.062 1.00 14.60 194 TRP A CA 1
ATOM 663 C C . TRP A 1 82 ? -13.172 21.793 -12.562 1.00 14.54 194 TRP A C 1
ATOM 664 O O . TRP A 1 82 ? -14.274 22.140 -12.142 1.00 14.69 194 TRP A O 1
ATOM 675 N N . GLU A 1 83 ? -12.165 21.437 -11.774 1.00 16.16 195 GLU A N 1
ATOM 676 C CA . GLU A 1 83 ? -12.272 21.572 -10.319 1.00 17.69 195 GLU A CA 1
ATOM 677 C C . GLU A 1 83 ? -12.817 22.931 -9.879 1.00 16.12 195 GLU A C 1
ATOM 678 O O . GLU A 1 83 ? -13.700 23.004 -9.012 1.00 15.56 195 GLU A O 1
ATOM 684 N N . GLU A 1 84 ? -12.314 24.017 -10.474 1.00 15.38 196 GLU A N 1
ATOM 685 C CA . GLU A 1 84 ? -12.761 25.356 -10.089 1.00 15.49 196 GLU A CA 1
ATOM 686 C C . GLU A 1 84 ? -14.254 25.540 -10.359 1.00 15.06 196 GLU A C 1
ATOM 687 O O . GLU A 1 84 ? -14.990 26.083 -9.544 1.00 15.23 196 GLU A O 1
ATOM 693 N N . LEU A 1 85 ? -14.687 25.099 -11.542 1.00 13.96 197 LEU A N 1
ATOM 694 C CA . LEU A 1 85 ? -16.096 25.131 -11.910 1.00 14.22 197 LEU A CA 1
ATOM 695 C C . LEU A 1 85 ? -16.971 24.334 -10.925 1.00 13.91 197 LEU A C 1
ATOM 696 O O . LEU A 1 85 ? -18.003 24.838 -10.441 1.00 13.75 197 LEU A O 1
ATOM 701 N N . LEU A 1 86 ? -16.550 23.109 -10.632 1.00 13.86 198 LEU A N 1
ATOM 702 C CA . LEU A 1 86 ? -17.315 22.255 -9.711 1.00 14.26 198 LEU A CA 1
ATOM 703 C C . LEU A 1 86 ? -17.388 22.912 -8.332 1.00 14.75 198 LEU A C 1
ATOM 704 O O . LEU A 1 86 ? -18.425 22.854 -7.661 1.00 15.20 198 LEU A O 1
ATOM 709 N N . ASP A 1 87 ? -16.297 23.573 -7.941 1.00 15.56 199 ASP A N 1
ATOM 710 C CA . ASP A 1 87 ? -16.195 24.126 -6.584 1.00 15.96 199 ASP A CA 1
ATOM 711 C C . ASP A 1 87 ? -17.050 25.364 -6.357 1.00 16.85 199 ASP A C 1
ATOM 712 O O . ASP A 1 87 ? -17.726 25.478 -5.318 1.00 17.12 199 ASP A O 1
ATOM 717 N N . THR A 1 88 ? -17.015 26.307 -7.296 1.00 17.03 200 THR A N 1
ATOM 718 C CA . THR A 1 88 ? -17.681 27.578 -7.059 1.00 18.35 200 THR A CA 1
ATOM 719 C C . THR A 1 88 ? -18.996 27.740 -7.816 1.00 18.51 200 THR A C 1
ATOM 720 O O . THR A 1 88 ? -19.933 28.329 -7.289 1.00 20.10 200 THR A O 1
ATOM 724 N N . THR A 1 89 ? -19.081 27.221 -9.042 1.00 17.29 201 THR A N 1
ATOM 725 C CA . THR A 1 89 ? -20.346 27.279 -9.786 1.00 17.31 201 THR A CA 1
ATOM 726 C C . THR A 1 89 ? -21.318 26.181 -9.313 1.00 17.08 201 THR A C 1
ATOM 727 O O . THR A 1 89 ? -22.526 26.428 -9.214 1.00 18.33 201 THR A O 1
ATOM 731 N N . GLN A 1 90 ? -20.774 25.009 -9.007 1.00 16.23 202 GLN A N 1
ATOM 732 C CA . GLN A 1 90 ? -21.587 23.846 -8.630 1.00 15.87 202 GLN A CA 1
ATOM 733 C C . GLN A 1 90 ? -22.720 23.667 -9.668 1.00 15.75 202 GLN A C 1
ATOM 734 O O . GLN A 1 90 ? -23.921 23.703 -9.353 1.00 16.81 202 GLN A O 1
ATOM 740 N N . PRO A 1 91 ? -22.343 23.454 -10.940 1.00 15.29 203 PRO A N 1
ATOM 741 C CA . PRO A 1 91 ? -23.364 23.332 -11.991 1.00 15.34 203 PRO A CA 1
ATOM 742 C C . PRO A 1 91 ? -24.282 22.133 -11.731 1.00 14.83 203 PRO A C 1
ATOM 743 O O . PRO A 1 91 ? -23.861 21.172 -11.091 1.00 15.36 203 PRO A O 1
ATOM 747 N N . ALA A 1 92 ? -25.503 22.201 -12.244 1.00 14.26 204 ALA A N 1
ATOM 748 C CA . ALA A 1 92 ? -26.497 21.145 -12.033 1.00 14.33 204 ALA A CA 1
ATOM 749 C C . ALA A 1 92 ? -25.963 19.788 -12.474 1.00 13.86 204 ALA A C 1
ATOM 750 O O . ALA A 1 92 ? -25.486 19.613 -13.603 1.00 14.40 204 ALA A O 1
ATOM 752 N N . ILE A 1 93 ? -26.039 18.821 -11.566 1.00 14.08 205 ILE A N 1
ATOM 753 C CA . ILE A 1 93 ? -25.737 17.437 -11.921 1.00 13.57 205 ILE A CA 1
ATOM 754 C C . ILE A 1 93 ? -27.059 16.675 -11.927 1.00 14.28 205 ILE A C 1
ATOM 755 O O . ILE A 1 93 ? -27.686 16.488 -10.884 1.00 13.80 205 ILE A O 1
ATOM 760 N N . VAL A 1 94 ? -27.479 16.270 -13.120 1.00 14.56 206 VAL A N 1
ATOM 761 C CA . VAL A 1 94 ? -28.809 15.712 -13.327 1.00 15.39 206 VAL A CA 1
ATOM 762 C C . VAL A 1 94 ? -28.683 14.200 -13.518 1.00 15.54 206 VAL A C 1
ATOM 763 O O . VAL A 1 94 ? -27.915 13.737 -14.358 1.00 15.70 206 VAL A O 1
ATOM 767 N N . VAL A 1 95 ? -29.425 13.432 -12.720 1.00 15.34 207 VAL A N 1
ATOM 768 C CA . VAL A 1 95 ? -29.363 11.988 -12.815 1.00 16.35 207 VAL A CA 1
ATOM 769 C C . VAL A 1 95 ? -30.773 11.480 -13.121 1.00 15.85 207 VAL A C 1
ATOM 770 O O . VAL A 1 95 ? -31.719 11.936 -12.507 1.00 15.04 207 VAL A O 1
ATOM 774 N N . LYS A 1 96 ? -30.891 10.581 -14.099 1.00 15.65 208 LYS A N 1
ATOM 775 C CA . LYS A 1 96 ? -32.185 10.014 -14.487 1.00 16.39 208 LYS A CA 1
ATOM 776 C C . LYS A 1 96 ? -32.063 8.513 -14.644 1.00 15.09 208 LYS A C 1
ATOM 777 O O . LYS A 1 96 ? -30.985 7.977 -14.933 1.00 15.79 208 LYS A O 1
ATOM 783 N N . ASP A 1 97 ? -33.183 7.824 -14.456 1.00 15.39 209 ASP A N 1
ATOM 784 C CA . ASP A 1 97 ? -33.207 6.381 -14.630 1.00 15.03 209 ASP A CA 1
ATOM 785 C C . ASP A 1 97 ? -34.622 5.995 -15.020 1.00 14.90 209 ASP A C 1
ATOM 786 O O . ASP A 1 97 ? -35.563 6.723 -14.713 1.00 15.46 209 ASP A O 1
ATOM 791 N N . TRP A 1 98 ? -34.753 4.870 -15.717 1.00 14.69 210 TRP A N 1
ATOM 792 C CA . TRP A 1 98 ? -36.073 4.381 -16.098 1.00 15.06 210 TRP A CA 1
ATOM 793 C C . TRP A 1 98 ? -36.200 2.966 -15.574 1.00 14.44 210 TRP A C 1
ATOM 794 O O . TRP A 1 98 ? -35.265 2.154 -15.696 1.00 14.05 210 TRP A O 1
ATOM 805 N N . TYR A 1 99 ? -37.359 2.673 -15.008 1.00 15.07 211 TYR A N 1
ATOM 806 C CA . TYR A 1 99 ? -37.615 1.322 -14.509 1.00 14.61 211 TYR A CA 1
ATOM 807 C C . TYR A 1 99 ? -39.036 0.861 -14.808 1.00 14.43 211 TYR A C 1
ATOM 808 O O . TYR A 1 99 ? -39.944 1.683 -14.977 1.00 13.70 211 TYR A O 1
ATOM 817 N N . SER A 1 100 ? -39.198 -0.460 -14.861 1.00 14.83 212 SER A N 1
ATOM 818 C CA . SER A 1 100 ? -40.492 -1.073 -15.092 1.00 15.43 212 SER A CA 1
ATOM 819 C C . SER A 1 100 ? -40.462 -2.485 -14.513 1.00 15.58 212 SER A C 1
ATOM 820 O O . SER A 1 100 ? -39.423 -2.980 -14.075 1.00 15.72 212 SER A O 1
ATOM 823 N N . GLY A 1 101 ? -41.604 -3.143 -14.560 1.00 16.46 213 GLY A N 1
ATOM 824 C CA . GLY A 1 101 ? -41.699 -4.516 -14.091 1.00 16.60 213 GLY A CA 1
ATOM 825 C C . GLY A 1 101 ? -42.612 -5.287 -15.022 1.00 17.53 213 GLY A C 1
ATOM 826 O O . GLY A 1 101 ? -43.131 -4.747 -16.009 1.00 17.58 213 GLY A O 1
ATOM 827 N N . ARG A 1 102 ? -42.803 -6.551 -14.691 1.00 17.12 214 ARG A N 1
ATOM 828 C CA . ARG A 1 102 ? -43.684 -7.426 -15.453 1.00 17.51 214 ARG A CA 1
ATOM 829 C C . ARG A 1 102 ? -45.120 -7.259 -14.993 1.00 17.29 214 ARG A C 1
ATOM 830 O O . ARG A 1 102 ? -45.376 -6.761 -13.899 1.00 17.12 214 ARG A O 1
ATOM 838 N N . THR A 1 103 ? -46.074 -7.688 -15.817 1.00 16.70 215 THR A N 1
ATOM 839 C CA . THR A 1 103 ? -47.473 -7.619 -15.388 1.00 17.85 215 THR A CA 1
ATOM 840 C C . THR A 1 103 ? -47.933 -8.873 -14.623 1.00 17.31 215 THR A C 1
ATOM 841 O O . THR A 1 103 ? -49.041 -8.889 -14.064 1.00 18.41 215 THR A O 1
ATOM 845 N N . ASP A 1 104 ? -47.093 -9.911 -14.604 1.00 16.92 216 ASP A N 1
ATOM 846 C CA . ASP A 1 104 ? -47.433 -11.180 -13.928 1.00 16.59 216 ASP A CA 1
ATOM 847 C C . ASP A 1 104 ? -46.795 -11.360 -12.540 1.00 16.36 216 ASP A C 1
ATOM 848 O O . ASP A 1 104 ? -46.984 -12.398 -11.871 1.00 16.89 216 ASP A O 1
ATOM 853 N N . ALA A 1 105 ? -46.062 -10.342 -12.095 1.00 15.65 217 ALA A N 1
ATOM 854 C CA . ALA A 1 105 ? -45.391 -10.385 -10.788 1.00 14.67 217 ALA A CA 1
ATOM 855 C C . ALA A 1 105 ? -45.017 -8.953 -10.434 1.00 14.89 217 ALA A C 1
ATOM 856 O O . ALA A 1 105 ? -44.599 -8.185 -11.309 1.00 14.91 217 ALA A O 1
ATOM 858 N N . GLY A 1 106 ? -45.153 -8.607 -9.157 1.00 15.03 218 GLY A N 1
ATOM 859 C CA . GLY A 1 106 ? -44.681 -7.297 -8.695 1.00 14.35 218 GLY A CA 1
ATOM 860 C C . GLY A 1 106 ? -43.164 -7.257 -8.550 1.00 14.34 218 GLY A C 1
ATOM 861 O O . GLY A 1 106 ? -42.474 -8.290 -8.494 1.00 13.72 218 GLY A O 1
ATOM 862 N N . SER A 1 107 ? -42.622 -6.038 -8.494 1.00 13.97 219 SER A N 1
ATOM 863 C CA . SER A 1 107 ? -41.183 -5.892 -8.267 1.00 14.15 219 SER A CA 1
ATOM 864 C C . SER A 1 107 ? -40.869 -4.575 -7.544 1.00 14.27 219 SER A C 1
ATOM 865 O O . SER A 1 107 ? -41.753 -3.708 -7.361 1.00 13.84 219 SER A O 1
ATOM 868 N N . LEU A 1 108 ? -39.611 -4.473 -7.111 1.00 12.95 220 LEU A N 1
ATOM 869 C CA . LEU A 1 108 ? -39.134 -3.335 -6.336 1.00 12.91 220 LEU A CA 1
ATOM 870 C C . LEU A 1 108 ? -37.879 -2.770 -6.982 1.00 12.98 220 LEU A C 1
ATOM 871 O O . LEU A 1 108 ? -37.070 -3.511 -7.542 1.00 13.52 220 LEU A O 1
ATOM 876 N N . TYR A 1 109 ? -37.692 -1.470 -6.815 1.00 13.25 221 TYR A N 1
ATOM 877 C CA . TYR A 1 109 ? -36.578 -0.740 -7.417 1.00 13.45 221 TYR A CA 1
ATOM 878 C C . TYR A 1 109 ? -35.954 0.163 -6.363 1.00 13.54 221 TYR A C 1
ATOM 879 O O . TYR A 1 109 ? -36.645 0.638 -5.465 1.00 13.49 221 TYR A O 1
ATOM 888 N N . GLU A 1 110 ? -34.654 0.423 -6.500 1.00 14.24 222 GLU A N 1
ATOM 889 C CA . GLU A 1 110 ? -34.004 1.395 -5.613 1.00 14.97 222 GLU A CA 1
ATOM 890 C C . GLU A 1 110 ? -32.847 2.080 -6.331 1.00 14.15 222 GLU A C 1
ATOM 891 O O . GLU A 1 110 ? -32.087 1.426 -7.056 1.00 14.52 222 GLU A O 1
ATOM 897 N N . LEU A 1 111 ? -32.715 3.387 -6.100 1.00 13.95 223 LEU A N 1
ATOM 898 C CA . LEU A 1 111 ? -31.635 4.181 -6.675 1.00 13.94 223 LEU A CA 1
ATOM 899 C C . LEU A 1 111 ? -30.940 4.942 -5.565 1.00 13.91 223 LEU A C 1
ATOM 900 O O . LEU A 1 111 ? -31.608 5.508 -4.699 1.00 13.54 223 LEU A O 1
ATOM 905 N N . THR A 1 112 ? -29.604 4.935 -5.584 1.00 13.53 224 THR A N 1
ATOM 906 C CA . THR A 1 112 ? -28.847 5.784 -4.676 1.00 14.32 224 THR A CA 1
ATOM 907 C C . THR A 1 112 ? -27.747 6.447 -5.477 1.00 13.49 224 THR A C 1
ATOM 908 O O . THR A 1 112 ? -26.938 5.755 -6.093 1.00 14.03 224 THR A O 1
ATOM 912 N N . VAL A 1 113 ? -27.745 7.775 -5.478 1.00 13.44 225 VAL A N 1
ATOM 913 C CA . VAL A 1 113 ? -26.712 8.521 -6.212 1.00 13.25 225 VAL A CA 1
ATOM 914 C C . VAL A 1 113 ? -26.003 9.446 -5.247 1.00 13.38 225 VAL A C 1
ATOM 915 O O . VAL A 1 113 ? -26.667 10.158 -4.487 1.00 13.17 225 VAL A O 1
ATOM 919 N N . ARG A 1 114 ? -24.675 9.423 -5.282 1.00 12.96 226 ARG A N 1
ATOM 920 C CA . ARG A 1 114 ? -23.874 10.228 -4.359 1.00 12.58 226 ARG A CA 1
ATOM 921 C C . ARG A 1 114 ? -22.868 11.095 -5.114 1.00 12.95 226 ARG A C 1
ATOM 922 O O . ARG A 1 114 ? -22.328 10.676 -6.134 1.00 13.76 226 ARG A O 1
ATOM 930 N N . LEU A 1 115 ? -22.650 12.300 -4.616 1.00 12.65 227 LEU A N 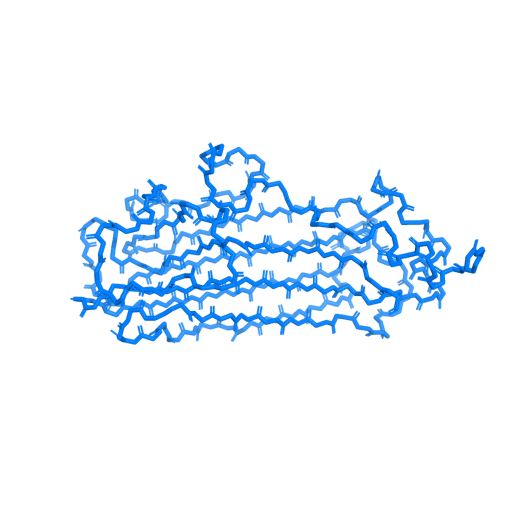1
ATOM 931 C CA . LEU A 1 115 ? -21.548 13.138 -5.095 1.00 12.65 227 LEU A CA 1
ATOM 932 C C . LEU A 1 115 ? -20.437 12.952 -4.097 1.00 13.98 227 LEU A C 1
ATOM 933 O O . LEU A 1 115 ? -20.638 13.161 -2.893 1.00 13.26 227 LEU A O 1
ATOM 938 N N . LEU A 1 116 ? -19.272 12.548 -4.603 1.00 14.05 228 LEU A N 1
ATOM 939 C CA . LEU A 1 116 ? -18.147 12.187 -3.760 1.00 13.92 228 LEU A CA 1
ATOM 940 C C . LEU A 1 116 ? -17.000 13.169 -3.954 1.00 14.81 228 LEU A C 1
ATOM 941 O O . LEU A 1 116 ? -16.790 13.652 -5.071 1.00 13.92 228 LEU A O 1
ATOM 946 N N . SER A 1 117 ? -16.253 13.431 -2.875 1.00 14.88 229 SER A N 1
ATOM 947 C CA . SER A 1 117 ? -14.977 14.174 -2.975 1.00 15.90 229 SER A CA 1
ATOM 948 C C . SER A 1 117 ? -13.913 13.316 -3.666 1.00 17.15 229 SER A C 1
ATOM 949 O O . SER A 1 117 ? -14.123 12.120 -3.963 1.00 16.27 229 SER A O 1
ATOM 952 N N . GLU A 1 118 ? -12.741 13.915 -3.901 1.00 18.63 230 GLU A N 1
ATOM 953 C CA . GLU A 1 118 ? -11.593 13.178 -4.390 1.00 20.01 230 GLU A CA 1
ATOM 954 C C . GLU A 1 118 ? -11.278 11.919 -3.541 1.00 19.96 230 GLU A C 1
ATOM 955 O O . GLU A 1 118 ? -10.758 10.930 -4.047 1.00 20.77 230 GLU A O 1
ATOM 961 N N . ASN A 1 119 ? -11.589 11.978 -2.245 1.00 19.76 231 ASN A N 1
ATOM 962 C CA . ASN A 1 119 ? -11.267 10.900 -1.302 1.00 20.52 231 ASN A CA 1
ATOM 963 C C . ASN A 1 119 ? -12.485 10.095 -0.823 1.00 19.74 231 ASN A C 1
ATOM 964 O O . ASN A 1 119 ? -12.497 9.546 0.285 1.00 19.97 231 ASN A O 1
ATOM 969 N N . GLU A 1 120 ? -13.497 10.033 -1.686 1.00 18.88 232 GLU A N 1
ATOM 970 C CA . GLU A 1 120 ? -14.723 9.234 -1.475 1.00 18.87 232 GLU A CA 1
ATOM 971 C C . GLU A 1 120 ? -15.622 9.704 -0.322 1.00 17.81 232 GLU A C 1
ATOM 972 O O . GLU A 1 120 ? -16.515 8.963 0.134 1.00 18.06 232 GLU A O 1
ATOM 978 N N . ASP A 1 121 ? -15.414 10.943 0.124 1.00 16.27 233 ASP A N 1
ATOM 979 C CA . ASP A 1 121 ? -16.335 11.541 1.104 1.00 15.41 233 ASP A CA 1
ATOM 980 C C . ASP A 1 121 ? -17.687 11.785 0.449 1.00 14.72 233 ASP A C 1
ATOM 981 O O . ASP A 1 121 ? -17.761 12.236 -0.705 1.00 14.59 233 ASP A O 1
ATOM 986 N N . VAL A 1 122 ? -18.749 11.424 1.160 1.00 12.89 234 VAL A N 1
ATOM 987 C CA . VAL A 1 122 ? -20.105 11.584 0.632 1.00 12.07 234 VAL A CA 1
ATOM 988 C C . VAL A 1 122 ? -20.588 13.009 0.900 1.00 12.45 234 VAL A C 1
ATOM 989 O O . VAL A 1 122 ? -21.027 13.364 2.017 1.00 12.90 234 VAL A O 1
ATOM 993 N N . LEU A 1 123 ? -20.487 13.841 -0.124 1.00 12.32 235 LEU A N 1
ATOM 994 C CA . LEU A 1 123 ? -20.859 15.252 -0.012 1.00 13.42 235 LEU A CA 1
ATOM 995 C C . LEU A 1 123 ? -22.338 15.525 -0.231 1.00 13.79 235 LEU A C 1
ATOM 996 O O . LEU A 1 123 ? -22.894 16.446 0.353 1.00 14.80 235 LEU A O 1
ATOM 1001 N N . ALA A 1 124 ? -22.963 14.760 -1.131 1.00 13.21 236 ALA A N 1
ATOM 1002 C CA . ALA A 1 124 ? -24.388 14.894 -1.389 1.00 12.95 236 ALA A CA 1
ATOM 1003 C C . ALA A 1 124 ? -24.941 13.507 -1.711 1.00 13.30 236 ALA A C 1
ATOM 1004 O O . ALA A 1 124 ? -24.207 12.627 -2.133 1.00 13.22 236 ALA A O 1
ATOM 1006 N N . GLU A 1 125 ? -26.243 13.332 -1.535 1.00 13.93 237 GLU A N 1
ATOM 1007 C CA . GLU A 1 125 ? -26.852 12.019 -1.724 1.00 14.99 237 GLU A CA 1
ATOM 1008 C C . GLU A 1 125 ? -28.317 12.196 -2.086 1.00 15.12 237 GLU A C 1
ATOM 1009 O O . GLU A 1 125 ? -29.020 13.016 -1.500 1.00 15.15 237 GLU A O 1
ATOM 1015 N N . PHE A 1 126 ? -28.744 11.452 -3.094 1.00 15.15 238 PHE A N 1
ATOM 1016 C CA . PHE A 1 126 ? -30.143 11.297 -3.394 1.00 15.12 238 PHE A CA 1
ATOM 1017 C C . PHE A 1 126 ? -30.463 9.816 -3.289 1.00 15.33 238 PHE A C 1
ATOM 1018 O O . PHE A 1 126 ? -29.755 8.999 -3.856 1.00 14.86 238 PHE A O 1
ATOM 1026 N N . ALA A 1 127 ? -31.532 9.467 -2.578 1.00 15.90 239 ALA A N 1
ATOM 1027 C CA . ALA A 1 127 ? -31.853 8.044 -2.406 1.00 16.41 239 ALA A CA 1
ATOM 1028 C C . ALA A 1 127 ? -33.358 7.856 -2.433 1.00 17.49 239 ALA A C 1
ATOM 1029 O O . ALA A 1 127 ? -34.076 8.556 -1.725 1.00 17.28 239 ALA A O 1
ATOM 1031 N N . THR A 1 128 ? -33.837 6.926 -3.259 1.00 16.37 240 THR A N 1
ATOM 1032 C CA . THR A 1 128 ? -35.278 6.705 -3.376 1.00 17.70 240 THR A CA 1
ATOM 1033 C C . THR A 1 128 ? -35.836 5.822 -2.256 1.00 17.85 240 THR A C 1
ATOM 1034 O O . THR A 1 128 ? -37.053 5.858 -1.982 1.00 18.59 240 THR A O 1
ATOM 1038 N N . GLY A 1 129 ? -34.970 5.024 -1.641 1.00 18.35 241 GLY A N 1
ATOM 1039 C CA . GLY A 1 129 ? -35.407 3.886 -0.838 1.00 18.88 241 GLY A CA 1
ATOM 1040 C C . GLY A 1 129 ? -36.025 2.853 -1.779 1.00 19.42 241 GLY A C 1
ATOM 1041 O O . GLY A 1 129 ? -35.880 2.941 -3.012 1.00 18.02 241 GLY A O 1
ATOM 1042 N N . GLN A 1 130 ? -36.714 1.874 -1.201 1.00 20.40 242 GLN A N 1
ATOM 1043 C CA . GLN A 1 130 ? -37.328 0.806 -1.980 1.00 20.79 242 GLN A CA 1
ATOM 1044 C C . GLN A 1 130 ? -38.655 1.255 -2.581 1.00 20.64 242 GLN A C 1
ATOM 1045 O O . GLN A 1 130 ? -39.550 1.706 -1.867 1.00 21.48 242 GLN A O 1
ATOM 1051 N N . VAL A 1 131 ? -38.777 1.116 -3.898 1.00 19.26 243 VAL A N 1
ATOM 1052 C CA . VAL A 1 131 ? -39.901 1.686 -4.632 1.00 19.16 243 VAL A CA 1
ATOM 1053 C C . VAL A 1 131 ? -40.714 0.606 -5.340 1.00 18.65 243 VAL A C 1
ATOM 1054 O O . VAL A 1 131 ? -40.171 -0.204 -6.091 1.00 18.09 243 VAL A O 1
ATOM 1058 N N . ALA A 1 132 ? -42.020 0.603 -5.094 1.00 18.25 244 ALA A N 1
ATOM 1059 C CA . ALA A 1 132 ? -42.956 -0.205 -5.867 1.00 18.83 244 ALA A CA 1
ATOM 1060 C C . ALA A 1 132 ? -42.998 0.096 -7.361 1.00 18.42 244 ALA A C 1
ATOM 1061 O O . ALA A 1 132 ? -43.385 1.189 -7.773 1.00 19.24 244 ALA A O 1
ATOM 1063 N N . VAL A 1 133 ? -42.596 -0.881 -8.168 1.00 18.70 245 VAL A N 1
ATOM 1064 C CA . VAL A 1 133 ? -42.583 -0.721 -9.617 1.00 19.09 245 VAL A CA 1
ATOM 1065 C C . VAL A 1 133 ? -44.053 -0.746 -10.133 1.00 19.30 245 VAL A C 1
ATOM 1066 O O . VAL A 1 133 ? -44.876 -1.454 -9.558 1.00 19.59 245 VAL A O 1
ATOM 1070 N N . PRO A 1 134 ? -44.397 0.050 -11.179 1.00 19.79 246 PRO A N 1
ATOM 1071 C CA . PRO A 1 134 ? -45.825 0.038 -11.580 1.00 19.75 246 PRO A CA 1
ATOM 1072 C C . PRO A 1 134 ? -46.321 -1.373 -11.952 1.00 20.02 246 PRO A C 1
ATOM 1073 O O . PRO A 1 134 ? -45.680 -2.068 -12.743 1.00 18.11 246 PRO A O 1
ATOM 1077 N N . GLU A 1 135 ? -47.452 -1.779 -11.373 1.00 21.17 247 GLU A N 1
ATOM 1078 C CA . GLU A 1 135 ? -48.036 -3.111 -11.624 1.00 23.61 247 GLU A CA 1
ATOM 1079 C C . GLU A 1 135 ? -48.426 -3.361 -13.090 1.00 22.71 247 GLU A C 1
ATOM 1080 O O . GLU A 1 135 ? -48.444 -4.505 -13.561 1.00 22.63 247 GLU A O 1
ATOM 1086 N N . ASP A 1 136 ? -48.736 -2.280 -13.797 1.00 22.97 248 ASP A N 1
ATOM 1087 C CA . ASP A 1 136 ? -49.215 -2.367 -15.178 1.00 22.99 248 ASP A CA 1
ATOM 1088 C C . ASP A 1 136 ? -48.118 -2.566 -16.237 1.00 22.78 248 ASP A C 1
ATOM 1089 O O . ASP A 1 136 ? -48.409 -2.640 -17.436 1.00 22.90 248 ASP A O 1
ATOM 1094 N N . GLY A 1 137 ? -46.856 -2.644 -15.810 1.00 21.46 249 GLY A N 1
ATOM 1095 C CA . GLY A 1 137 ? -45.756 -2.832 -16.753 1.00 20.85 249 GLY A CA 1
ATOM 1096 C C . GLY A 1 137 ? -45.231 -1.569 -17.424 1.00 20.71 249 GLY A C 1
ATOM 1097 O O . GLY A 1 137 ? -44.337 -1.655 -18.260 1.00 21.28 249 GLY A O 1
ATOM 1098 N N . SER A 1 138 ? -45.748 -0.424 -17.055 1.00 20.49 250 SER A N 1
ATOM 1099 C CA . SER A 1 138 ? -45.307 0.811 -17.661 1.00 20.61 250 SER A CA 1
ATOM 1100 C C . SER A 1 138 ? -43.958 1.267 -17.161 1.00 20.27 250 SER A C 1
ATOM 1101 O O . SER A 1 138 ? -43.600 0.961 -16.086 1.00 20.00 250 SER A O 1
ATOM 1104 N N . TRP A 1 139 ? -43.238 1.972 -18.004 1.00 19.82 251 TRP A N 1
ATOM 1105 C CA . TRP A 1 139 ? -41.943 2.544 -17.678 1.00 19.14 251 TRP A CA 1
ATOM 1106 C C . TRP A 1 139 ? -42.128 3.840 -16.885 1.00 18.89 251 TRP A C 1
ATOM 1107 O O . TRP A 1 139 ? -42.943 4.719 -17.253 1.00 18.07 251 TRP A O 1
ATOM 1118 N N . MET A 1 140 ? -41.378 3.939 -15.786 1.00 17.74 252 MET A N 1
ATOM 1119 C CA . MET A 1 140 ? -41.381 5.104 -14.923 1.00 17.99 252 MET A CA 1
ATOM 1120 C C . MET A 1 140 ? -40.001 5.755 -14.937 1.00 17.64 252 MET A C 1
ATOM 1121 O O . MET A 1 140 ? -38.997 5.066 -14.826 1.00 15.86 252 MET A O 1
ATOM 1126 N N . GLU A 1 141 ? -39.970 7.080 -15.065 1.00 18.03 253 GLU A N 1
ATOM 1127 C CA . GLU A 1 141 ? -38.721 7.844 -14.925 1.00 19.13 253 GLU A CA 1
ATOM 1128 C C . GLU A 1 141 ? -38.548 8.363 -13.503 1.00 18.43 253 GLU A C 1
ATOM 1129 O O . GLU A 1 141 ? -39.508 8.780 -12.843 1.00 18.66 253 GLU A O 1
ATOM 1135 N N . ILE A 1 142 ? -37.311 8.322 -13.032 1.00 17.98 254 ILE A N 1
ATOM 1136 C CA . ILE A 1 142 ? -36.931 9.014 -11.815 1.00 18.10 254 ILE A CA 1
ATOM 1137 C C . ILE A 1 142 ? -35.850 10.021 -12.228 1.00 17.24 254 ILE A C 1
ATOM 1138 O O . ILE A 1 142 ? -34.985 9.710 -13.035 1.00 16.01 254 ILE A O 1
ATOM 1143 N N . SER A 1 143 ? -35.950 11.233 -11.699 1.00 17.42 255 SER A N 1
ATOM 1144 C CA . SER A 1 143 ? -34.986 12.277 -12.019 1.00 18.13 255 SER A CA 1
ATOM 1145 C C . SER A 1 143 ? -34.666 13.060 -10.755 1.00 17.28 255 SER A C 1
ATOM 1146 O O . SER A 1 143 ? -35.566 13.393 -9.977 1.00 18.37 255 SER A O 1
ATOM 1149 N N . HIS A 1 144 ? -33.381 13.343 -10.554 1.00 16.91 256 HIS A N 1
ATOM 1150 C CA . HIS A 1 144 ? -32.968 14.241 -9.494 1.00 16.44 256 HIS A CA 1
ATOM 1151 C C . HIS A 1 144 ? -31.881 15.163 -10.024 1.00 16.18 256 HIS A C 1
ATOM 1152 O O . HIS A 1 144 ? -30.994 14.727 -10.763 1.00 16.72 256 HIS A O 1
ATOM 1159 N N . THR A 1 145 ? -31.969 16.431 -9.632 1.00 15.79 257 THR A N 1
ATOM 1160 C CA . THR A 1 145 ? -30.955 17.418 -10.017 1.00 16.23 257 THR A CA 1
ATOM 1161 C C . THR A 1 145 ? -30.247 17.927 -8.765 1.00 15.67 257 THR A C 1
ATOM 1162 O O . THR A 1 145 ? -30.891 18.512 -7.891 1.00 16.52 257 THR A O 1
ATOM 1166 N N . PHE A 1 146 ? -28.943 17.686 -8.676 1.00 14.94 258 PHE A N 1
ATOM 1167 C CA . PHE A 1 146 ? -28.141 18.158 -7.550 1.00 14.64 258 PHE A CA 1
ATOM 1168 C C . PHE A 1 146 ? -27.725 19.590 -7.823 1.00 15.18 258 PHE A C 1
ATOM 1169 O O . PHE A 1 146 ? -27.024 19.850 -8.810 1.00 14.81 258 PHE A O 1
ATOM 1177 N N . ILE A 1 147 ? -28.107 20.510 -6.941 1.00 15.73 259 ILE A N 1
ATOM 1178 C CA . ILE A 1 147 ? -27.556 21.875 -6.985 1.00 16.26 259 ILE A CA 1
ATOM 1179 C C . ILE A 1 147 ? -27.139 22.292 -5.574 1.00 16.38 259 ILE A C 1
ATOM 1180 O O . ILE A 1 147 ? -27.518 21.632 -4.590 1.00 16.07 259 ILE A O 1
ATOM 1185 N N . ASP A 1 148 ? -26.359 23.377 -5.479 1.00 16.30 260 ASP A N 1
ATOM 1186 C CA . ASP A 1 148 ? -25.967 23.942 -4.180 1.00 16.71 260 ASP A CA 1
ATOM 1187 C C . ASP A 1 148 ? -25.341 22.899 -3.262 1.00 16.67 260 ASP A C 1
ATOM 1188 O O . ASP A 1 148 ? -25.560 22.889 -2.041 1.00 17.65 260 ASP A O 1
ATOM 1193 N N . TYR A 1 149 ? -24.559 22.010 -3.861 1.00 14.95 261 TYR A N 1
ATOM 1194 C CA . TYR A 1 149 ? -23.976 20.867 -3.142 1.00 15.86 261 TYR A CA 1
ATOM 1195 C C . TYR A 1 149 ? -22.652 21.179 -2.442 1.00 15.48 261 TYR A C 1
ATOM 1196 O O . TYR A 1 149 ? -22.078 20.320 -1.771 1.00 15.93 261 TYR A O 1
ATOM 1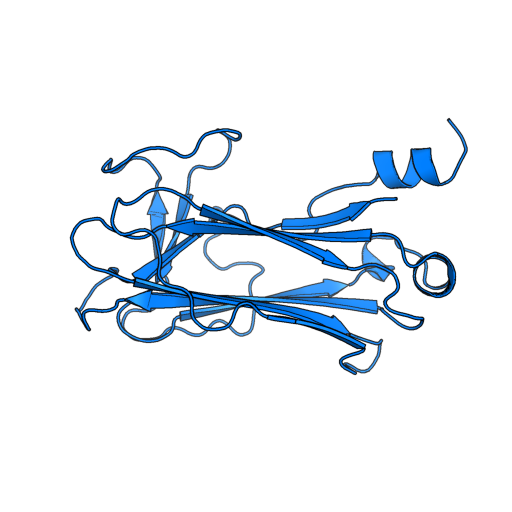205 N N . GLY A 1 150 ? -22.162 22.410 -2.598 1.00 16.44 262 GLY A N 1
ATOM 1206 C CA . GLY A 1 150 ? -20.921 22.819 -1.929 1.00 16.16 262 GLY A CA 1
ATOM 1207 C C . GLY A 1 150 ? -19.677 22.409 -2.701 1.00 17.20 262 GLY A C 1
ATOM 1208 O O . GLY A 1 150 ? -19.771 21.661 -3.683 1.00 16.43 262 GLY A O 1
ATOM 1209 N N . PRO A 1 151 ? -18.494 22.8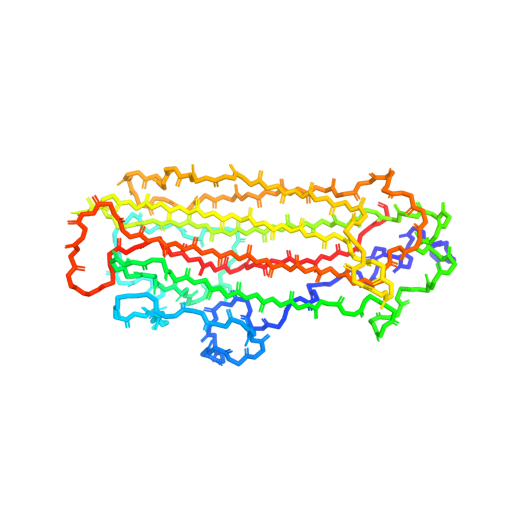80 -2.260 1.00 17.53 263 PRO A N 1
ATOM 1210 C CA . PRO A 1 151 ? -17.243 22.574 -2.959 1.00 17.31 263 PRO A CA 1
ATOM 1211 C C . PRO A 1 151 ? -16.748 21.149 -2.751 1.00 16.81 263 PRO A C 1
ATOM 1212 O O . PRO A 1 151 ? -17.179 20.469 -1.788 1.00 16.48 263 PRO A O 1
ATOM 1216 N N . GLY A 1 152 ? -15.844 20.727 -3.636 1.00 14.55 264 GLY A N 1
ATOM 1217 C CA . GLY A 1 152 ? -15.092 19.494 -3.491 1.00 14.66 264 GLY A CA 1
ATOM 1218 C C . GLY A 1 152 ? -15.611 18.261 -4.214 1.00 13.72 264 GLY A C 1
ATOM 1219 O O . GLY A 1 152 ? -14.970 17.201 -4.160 1.00 14.46 264 GLY A O 1
ATOM 1220 N N . VAL A 1 153 ? -16.730 18.405 -4.924 1.00 14.40 265 VAL A N 1
ATOM 1221 C CA . VAL A 1 153 ? -17.283 17.276 -5.700 1.00 14.73 265 VAL A CA 1
ATOM 1222 C C . VAL A 1 153 ? -16.334 16.878 -6.831 1.00 14.38 265 VAL A C 1
ATOM 1223 O O . VAL A 1 153 ? -15.902 17.740 -7.631 1.00 14.99 265 VAL A O 1
ATOM 1227 N N . ARG A 1 154 ? -16.004 15.590 -6.916 1.00 14.65 266 ARG A N 1
ATOM 1228 C CA . ARG A 1 154 ? -15.151 15.120 -7.999 1.00 14.73 266 ARG A CA 1
ATOM 1229 C C . ARG A 1 154 ? -1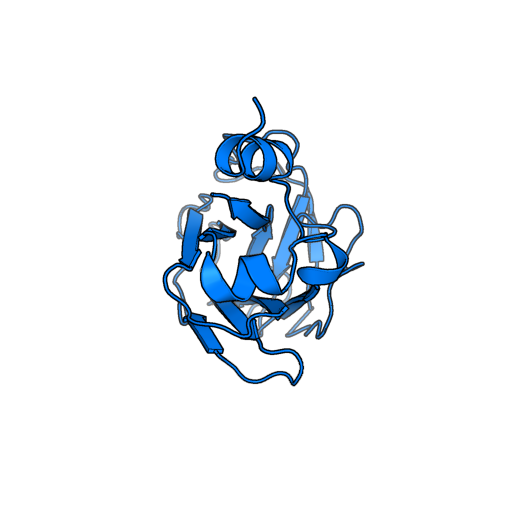5.718 13.920 -8.729 1.00 14.87 266 ARG A C 1
ATOM 1230 O O . ARG A 1 154 ? -15.449 13.750 -9.906 1.00 14.71 266 ARG A O 1
ATOM 1238 N N . PHE A 1 155 ? -16.510 13.102 -8.031 1.00 13.82 267 PHE A N 1
ATOM 1239 C CA . PHE A 1 155 ? -17.050 11.875 -8.624 1.00 13.36 267 PHE A CA 1
ATOM 1240 C C . PHE A 1 155 ? -18.556 11.791 -8.406 1.00 14.00 267 PHE A C 1
ATOM 1241 O O . PHE A 1 155 ? -19.080 12.320 -7.415 1.00 14.04 267 PHE A O 1
ATOM 1249 N N . VAL A 1 156 ? -19.245 11.131 -9.335 1.00 13.36 268 VAL A N 1
ATOM 1250 C CA . VAL A 1 156 ? -20.648 10.801 -9.147 1.00 13.44 268 VAL A CA 1
ATOM 1251 C C . VAL A 1 156 ? -20.747 9.284 -9.082 1.00 13.95 268 VAL A C 1
ATOM 1252 O O . VAL A 1 156 ? -20.339 8.597 -10.016 1.00 14.33 268 VAL A O 1
ATOM 1256 N N . ARG A 1 157 ? -21.289 8.771 -7.984 1.00 13.05 269 ARG A N 1
ATOM 1257 C CA . ARG A 1 157 ? -21.509 7.336 -7.861 1.00 13.89 269 ARG A CA 1
ATOM 1258 C C . ARG A 1 157 ? -22.984 7.086 -8.111 1.00 13.51 269 ARG A C 1
ATOM 1259 O O . ARG A 1 157 ? -23.848 7.560 -7.379 1.00 13.24 269 ARG A O 1
ATOM 1267 N N . PHE A 1 158 ? -23.266 6.340 -9.175 1.00 13.28 270 PHE A N 1
ATOM 1268 C CA . PHE A 1 158 ? -24.638 6.015 -9.531 1.00 13.58 270 PHE A CA 1
ATOM 1269 C C . PHE A 1 158 ? -24.838 4.541 -9.228 1.00 13.92 270 PHE A C 1
ATOM 1270 O O . PHE A 1 158 ? -24.095 3.697 -9.728 1.00 13.58 270 PHE A O 1
ATOM 1278 N N . GLU A 1 159 ? -25.803 4.226 -8.373 1.00 14.01 271 GLU A N 1
ATOM 1279 C CA . GLU A 1 159 ? -26.053 2.837 -8.040 1.00 14.66 271 GLU A CA 1
ATOM 1280 C C . GLU A 1 159 ? -27.551 2.578 -8.091 1.00 14.54 271 GLU A C 1
ATOM 1281 O O . GLU A 1 159 ? -28.353 3.352 -7.557 1.00 15.09 271 GLU A O 1
ATOM 1287 N N . HIS A 1 160 ? -27.929 1.469 -8.717 1.00 13.75 272 HIS A N 1
ATOM 1288 C CA . HIS A 1 160 ? -29.332 1.109 -8.694 1.00 13.62 272 HIS A CA 1
ATOM 1289 C C . HIS A 1 160 ? -29.491 -0.411 -8.634 1.00 13.61 272 HIS A C 1
ATOM 1290 O O . HIS A 1 160 ? -28.524 -1.145 -8.779 1.00 12.60 272 HIS A O 1
ATOM 1297 N N . GLY A 1 161 ? -30.722 -0.856 -8.421 1.00 13.70 273 GLY A N 1
ATOM 1298 C CA . GLY A 1 161 ? -30.993 -2.264 -8.263 1.00 13.71 273 GLY A CA 1
ATOM 1299 C C . GLY A 1 161 ? -32.460 -2.575 -8.266 1.00 12.43 273 GLY A C 1
ATOM 1300 O O . GLY A 1 161 ? -33.317 -1.692 -8.194 1.00 11.77 273 GLY A O 1
ATOM 1301 N N . GLY A 1 162 ? -32.741 -3.867 -8.342 1.00 13.65 274 GLY A N 1
ATOM 1302 C CA . GLY A 1 162 ? -34.113 -4.319 -8.339 1.00 13.74 274 GLY A CA 1
ATOM 1303 C C . GLY A 1 162 ? -34.197 -5.742 -7.805 1.00 13.23 274 GLY A C 1
ATOM 1304 O O . GLY A 1 162 ? -33.207 -6.461 -7.743 1.00 13.04 274 GLY A O 1
ATOM 1305 N N . GLN A 1 163 ? -35.390 -6.127 -7.389 1.00 12.60 275 GLN A N 1
ATOM 1306 C CA . GLN A 1 163 ? -35.685 -7.529 -7.117 1.00 12.67 275 GLN A CA 1
ATOM 1307 C C . GLN A 1 163 ? -37.178 -7.765 -7.358 1.00 12.33 275 GLN A C 1
ATOM 1308 O O . GLN A 1 163 ? -37.960 -6.809 -7.434 1.00 12.41 275 GLN A O 1
ATOM 1314 N N . ASP A 1 164 ? -37.594 -9.019 -7.483 1.00 11.85 276 ASP A N 1
ATOM 1315 C CA . ASP A 1 164 ? -39.041 -9.278 -7.634 1.00 13.27 276 ASP A CA 1
ATOM 1316 C C . ASP A 1 164 ? -39.759 -9.199 -6.269 1.00 13.17 276 ASP A C 1
ATOM 1317 O O . ASP A 1 164 ? -39.095 -9.027 -5.244 1.00 13.59 276 ASP A O 1
ATOM 1322 N N . SER A 1 165 ? -41.094 -9.293 -6.282 1.00 13.32 277 SER A N 1
ATOM 1323 C CA . SER A 1 165 ? -41.907 -9.277 -5.060 1.00 14.31 277 SER A CA 1
ATOM 1324 C C . SER A 1 165 ? -42.507 -10.654 -4.773 1.00 14.45 277 SER A C 1
ATOM 1325 O O . SER A 1 165 ? -43.308 -10.804 -3.848 1.00 15.19 277 SER A O 1
ATOM 1328 N N . VAL A 1 166 ? -42.118 -11.641 -5.577 1.00 14.31 278 VAL A N 1
ATOM 1329 C CA . VAL A 1 166 ? -42.741 -12.976 -5.545 1.00 14.62 278 VAL A CA 1
ATOM 1330 C C . VAL A 1 166 ? -41.798 -14.109 -5.142 1.00 14.51 278 VAL A C 1
ATOM 1331 O O . VAL A 1 166 ? -42.253 -15.227 -4.833 1.00 15.12 278 VAL A O 1
ATOM 1335 N N . TYR A 1 167 ? -40.496 -13.830 -5.174 1.00 13.82 279 TYR A N 1
ATOM 1336 C CA . TYR A 1 167 ? -39.435 -14.816 -4.926 1.00 14.12 279 TYR A CA 1
ATOM 1337 C C . TYR A 1 167 ? -39.567 -15.989 -5.907 1.00 14.53 279 TYR A C 1
ATOM 1338 O O . TYR A 1 167 ? -39.743 -17.133 -5.495 1.00 14.33 279 TYR A O 1
ATOM 1347 N N . TRP A 1 168 ? -39.490 -15.681 -7.205 1.00 14.38 280 TRP A N 1
ATOM 1348 C CA . TRP A 1 168 ? -39.600 -16.725 -8.244 1.00 14.39 280 TRP A CA 1
ATOM 1349 C C . TRP A 1 168 ? -38.301 -16.885 -9.016 1.00 15.18 280 TRP A C 1
ATOM 1350 O O . TRP A 1 168 ? -37.687 -15.900 -9.410 1.00 14.41 280 TRP A O 1
ATOM 1361 N N . LYS A 1 169 ? -37.908 -18.137 -9.258 1.00 14.95 281 LYS A N 1
ATOM 1362 C CA . LYS A 1 169 ? -36.789 -18.435 -10.158 1.00 15.47 281 LYS A CA 1
ATOM 1363 C C . LYS A 1 169 ? -37.011 -17.787 -11.534 1.00 15.37 281 LYS A C 1
ATOM 1364 O O . LYS A 1 169 ? -38.113 -17.814 -12.072 1.00 16.42 281 LYS A O 1
ATOM 1370 N N . GLY A 1 170 ? -35.952 -17.195 -12.079 1.00 16.22 282 GLY A N 1
ATOM 1371 C CA . GLY A 1 170 ? -36.046 -16.437 -13.325 1.00 15.55 282 GLY A CA 1
ATOM 1372 C C . GLY A 1 170 ? -35.887 -14.937 -13.129 1.00 16.53 282 GLY A C 1
ATOM 1373 O O . GLY A 1 170 ? -35.274 -14.489 -12.150 1.00 16.18 282 GLY A O 1
ATOM 1374 N N . TRP A 1 171 ? -36.443 -14.173 -14.062 1.00 15.47 283 TRP A N 1
ATOM 1375 C CA . TRP A 1 171 ? -36.199 -12.725 -14.111 1.00 16.41 283 TRP A CA 1
ATOM 1376 C C . TRP A 1 171 ? -37.508 -11.973 -14.019 1.00 15.78 283 TRP A C 1
ATOM 1377 O O . TRP A 1 171 ? -38.011 -11.412 -14.999 1.00 16.63 283 TRP A O 1
ATOM 1388 N N . PHE A 1 172 ? -38.079 -11.993 -12.810 1.00 14.74 284 PHE A N 1
ATOM 1389 C CA . PHE A 1 172 ? -39.335 -11.296 -12.546 1.00 14.15 284 PHE A CA 1
ATOM 1390 C C . PHE A 1 172 ? -39.144 -9.957 -11.830 1.00 13.65 284 PHE A C 1
ATOM 1391 O O . PHE A 1 172 ? -40.110 -9.284 -11.485 1.00 13.63 284 PHE A O 1
ATOM 1399 N N . GLY A 1 173 ? -37.890 -9.601 -11.589 1.00 13.69 285 GLY A N 1
ATOM 1400 C CA . GLY A 1 173 ? -37.576 -8.380 -10.863 1.00 13.37 285 GLY A CA 1
ATOM 1401 C C . GLY A 1 173 ? -37.706 -7.095 -11.665 1.00 14.06 285 GLY A C 1
ATOM 1402 O O . GLY A 1 173 ? -38.056 -7.075 -12.872 1.00 13.80 285 GLY A O 1
ATOM 1403 N N . ALA A 1 174 ? -37.396 -5.992 -10.995 1.00 13.01 286 ALA A N 1
ATOM 1404 C CA . ALA A 1 174 ? -37.399 -4.700 -11.672 1.00 13.64 286 ALA A CA 1
ATOM 1405 C C . ALA A 1 174 ? -36.441 -4.695 -12.859 1.00 13.11 286 ALA A C 1
ATOM 1406 O O . ALA A 1 174 ? -35.371 -5.318 -12.819 1.00 13.21 286 ALA A O 1
ATOM 1408 N N . ARG A 1 175 ? -36.857 -3.981 -13.903 1.00 13.49 287 ARG A N 1
ATOM 1409 C CA . ARG A 1 175 ? -36.069 -3.760 -15.108 1.00 12.85 287 ARG A CA 1
ATOM 1410 C C . ARG A 1 175 ? -35.574 -2.312 -15.125 1.00 13.33 287 ARG A C 1
ATOM 1411 O O . ARG A 1 175 ? -36.327 -1.399 -14.806 1.00 13.61 287 ARG A O 1
ATOM 1419 N N . VAL A 1 176 ? -34.318 -2.109 -15.504 1.00 13.79 288 VAL A N 1
ATOM 1420 C CA . VAL A 1 176 ? -33.762 -0.750 -15.540 1.00 13.70 288 VAL A CA 1
ATOM 1421 C C . VAL A 1 176 ? -33.088 -0.517 -16.881 1.00 14.56 288 VAL A C 1
ATOM 1422 O O . VAL A 1 176 ? -32.506 -1.433 -17.453 1.00 14.97 288 VAL A O 1
ATOM 1426 N N . THR A 1 177 ? -33.183 0.708 -17.390 1.00 14.75 289 THR A N 1
ATOM 1427 C CA . THR A 1 177 ? -32.495 1.038 -18.634 1.00 15.15 289 THR A CA 1
ATOM 1428 C C . THR A 1 177 ? -32.426 2.552 -18.826 1.00 15.15 289 THR A C 1
ATOM 1429 O O . THR A 1 177 ? -33.080 3.308 -18.086 1.00 14.95 289 THR A O 1
ATOM 1433 N N . ASN A 1 178 ? -31.654 2.969 -19.829 1.00 15.10 290 ASN A N 1
ATOM 1434 C CA . ASN A 1 178 ? -31.581 4.375 -20.207 1.00 15.58 290 ASN A CA 1
ATOM 1435 C C . ASN A 1 178 ? -31.191 5.281 -19.018 1.00 15.08 290 ASN A C 1
ATOM 1436 O O . ASN A 1 178 ? -31.698 6.403 -18.863 1.00 16.54 290 ASN A O 1
ATOM 1441 N N . SER A 1 179 ? -30.265 4.777 -18.206 1.00 14.94 291 SER A N 1
ATOM 1442 C CA . SER A 1 179 ? -29.744 5.517 -17.048 1.00 14.64 291 SER A CA 1
ATOM 1443 C C . SER A 1 179 ? -28.874 6.643 -17.571 1.00 15.13 291 SER A C 1
ATOM 1444 O O . SER A 1 179 ? -28.179 6.469 -18.590 1.00 15.40 291 SER A O 1
ATOM 1447 N N . SER A 1 180 ? -28.901 7.784 -16.886 1.00 14.44 292 SER A N 1
ATOM 1448 C CA . SER A 1 180 ? -28.073 8.914 -17.319 1.00 14.15 292 SER A CA 1
ATOM 1449 C C . SER A 1 180 ? -27.558 9.774 -16.175 1.00 14.29 292 SER A C 1
ATOM 1450 O O . SER A 1 180 ? -28.203 9.907 -15.152 1.00 13.52 292 SER A O 1
ATOM 1453 N N . VAL A 1 181 ? -26.373 10.336 -16.381 1.00 14.26 293 VAL A N 1
ATOM 1454 C CA . VAL A 1 181 ? -25.833 11.376 -15.517 1.00 14.72 293 VAL A CA 1
ATOM 1455 C C . VAL A 1 181 ? -25.225 12.410 -16.457 1.00 14.45 293 VAL A C 1
ATOM 1456 O O . VAL A 1 181 ? -24.467 12.056 -17.350 1.00 14.46 293 VAL A O 1
ATOM 1460 N N . TRP A 1 182 ? -25.589 13.666 -16.280 1.00 14.77 294 TRP A N 1
ATOM 1461 C CA . TRP A 1 182 ? -24.926 14.722 -17.049 1.00 15.27 294 TRP A CA 1
ATOM 1462 C C . TRP A 1 182 ? -24.848 15.989 -16.237 1.00 14.88 294 TRP A C 1
ATOM 1463 O O . TRP A 1 182 ? -25.437 16.095 -15.158 1.00 14.46 294 TRP A O 1
ATOM 1474 N N . VAL A 1 183 ? -24.078 16.938 -16.749 1.00 14.39 295 VAL A N 1
ATOM 1475 C CA . VAL A 1 183 ? -23.945 18.233 -16.102 1.00 14.86 295 VAL A CA 1
ATOM 1476 C C . VAL A 1 183 ? -24.612 19.254 -17.001 1.00 15.99 295 VAL A C 1
ATOM 1477 O O . VAL A 1 183 ? -24.397 19.253 -18.218 1.00 15.44 295 VAL A O 1
ATOM 1481 N N . GLU A 1 184 ? -25.433 20.112 -16.421 1.00 17.73 296 GLU A N 1
ATOM 1482 C CA . GLU A 1 184 ? -25.914 21.248 -17.182 1.00 20.59 296 GLU A CA 1
ATOM 1483 C C . GLU A 1 184 ? -25.816 22.554 -16.403 1.00 21.57 296 GLU A C 1
ATOM 1484 O O . GLU A 1 184 ? -25.610 22.540 -15.180 1.00 20.90 296 GLU A O 1
ATOM 1490 N N . PRO A 1 185 ? -25.855 23.689 -17.122 1.00 22.50 297 PRO A N 1
ATOM 1491 C CA . PRO A 1 185 ? -25.675 24.949 -16.425 1.00 24.17 297 PRO A CA 1
ATOM 1492 C C . PRO A 1 185 ? -26.956 25.425 -15.757 1.00 26.19 297 PRO A C 1
ATOM 1493 O O . PRO A 1 185 ? -28.071 25.104 -16.194 1.00 26.60 297 PRO A O 1
#

Organism: Mus musculus (NCBI:txid10090)